Protein AF-A0A8C6QYL7-F1 (afdb_monomer)

Nearest PDB structures (foldseek):
  9f1c-assembly1_DC  TM=9.704E-01  e=1.890E-17  Homo sapiens
  6c9m-assembly2_D  TM=9.624E-01  e=3.377E-17  Homo sapiens
  9fq0-assembly1_2  TM=9.512E-01  e=2.123E-17  Homo sapiens
  4xnh-assembly1_B  TM=8.353E-01  e=3.498E-12  Saccharomyces cerevisiae
  6o07-assembly1_B  TM=7.370E-01  e=3.776E-11  Saccharomyces cerevisiae

Mean predicted aligned error: 14.2 Å

Structure (mmCIF, N/CA/C/O backbone):
data_AF-A0A8C6QYL7-F1
#
_entry.id   AF-A0A8C6QYL7-F1
#
loop_
_atom_site.group_PDB
_atom_site.id
_atom_site.type_symbol
_atom_site.label_atom_id
_atom_site.label_alt_id
_atom_site.label_comp_id
_atom_site.label_asym_id
_atom_site.label_entity_id
_atom_site.label_seq_id
_atom_site.pdbx_PDB_ins_code
_atom_site.Cartn_x
_atom_site.Cartn_y
_atom_site.Cartn_z
_atom_site.occupancy
_atom_site.B_iso_or_equiv
_atom_site.auth_seq_id
_atom_site.auth_comp_id
_atom_site.auth_asym_id
_atom_site.auth_atom_id
_atom_site.pdbx_PDB_model_num
ATOM 1 N N . MET A 1 1 ? -16.356 8.169 21.838 1.00 39.28 1 MET A N 1
ATOM 2 C CA . MET A 1 1 ? -16.404 7.621 20.469 1.00 39.28 1 MET A CA 1
ATOM 3 C C . MET A 1 1 ? -14.976 7.433 19.993 1.00 39.28 1 MET A C 1
ATOM 5 O O . MET A 1 1 ? -14.253 8.419 19.922 1.00 39.28 1 MET A O 1
ATOM 9 N N . ASN A 1 2 ? -14.630 6.181 19.686 1.00 43.50 2 ASN A N 1
ATOM 10 C CA . ASN A 1 2 ? -13.447 5.710 18.957 1.00 43.50 2 ASN A CA 1
ATOM 11 C C . ASN A 1 2 ? -12.137 5.567 19.746 1.00 43.50 2 ASN A C 1
ATOM 13 O O . ASN A 1 2 ? -11.199 6.333 19.552 1.00 43.50 2 ASN A O 1
ATOM 17 N N . THR A 1 3 ? -12.034 4.500 20.537 1.00 33.97 3 THR A N 1
ATOM 18 C CA . THR A 1 3 ? -10.741 3.897 20.902 1.00 33.97 3 THR A CA 1
ATOM 19 C C . THR A 1 3 ? -10.536 2.629 20.076 1.00 33.97 3 THR A C 1
ATOM 21 O O . THR A 1 3 ? -10.903 1.541 20.502 1.00 33.97 3 THR A O 1
ATOM 24 N N . GLN A 1 4 ? -9.976 2.779 18.872 1.00 49.28 4 GLN A N 1
ATOM 25 C CA . GLN A 1 4 ? -9.461 1.657 18.081 1.00 49.28 4 GLN A CA 1
ATOM 26 C C . GLN A 1 4 ? -8.052 1.354 18.592 1.00 49.28 4 GLN A C 1
ATOM 28 O O . GLN A 1 4 ? -7.125 2.115 18.314 1.00 49.28 4 GLN A O 1
ATOM 33 N N . HIS A 1 5 ? -7.896 0.295 19.386 1.00 48.53 5 HIS A N 1
ATOM 34 C CA . HIS A 1 5 ? -6.571 -0.156 19.807 1.00 48.53 5 HIS A CA 1
ATOM 35 C C . HIS A 1 5 ? -5.878 -0.825 18.612 1.00 48.53 5 HIS A C 1
ATOM 37 O O . HIS A 1 5 ? -6.402 -1.768 18.017 1.00 48.53 5 HIS A O 1
ATOM 43 N N . CYS A 1 6 ? -4.714 -0.297 18.232 1.00 46.28 6 CYS A N 1
ATOM 44 C CA . CYS A 1 6 ? -3.798 -0.942 17.296 1.00 46.28 6 CYS A CA 1
ATOM 45 C C . CYS A 1 6 ? -2.694 -1.588 18.128 1.00 46.28 6 CYS A C 1
ATOM 47 O O . CYS A 1 6 ? -2.002 -0.885 18.862 1.00 46.28 6 CYS A O 1
ATOM 49 N N . ASN A 1 7 ? -2.546 -2.907 18.040 1.00 54.22 7 ASN A N 1
ATOM 50 C CA . ASN A 1 7 ? -1.489 -3.619 18.748 1.00 54.22 7 ASN A CA 1
ATOM 51 C C . ASN A 1 7 ? -0.408 -4.033 17.741 1.00 54.22 7 ASN A C 1
ATOM 53 O O . ASN A 1 7 ? -0.704 -4.681 16.733 1.00 54.22 7 ASN A O 1
ATOM 57 N N . ILE A 1 8 ? 0.835 -3.616 17.988 1.00 54.72 8 ILE A N 1
ATOM 58 C CA . ILE A 1 8 ? 1.980 -3.882 17.111 1.00 54.72 8 ILE A CA 1
ATOM 59 C C . ILE A 1 8 ? 2.715 -5.108 17.648 1.00 54.72 8 ILE A C 1
ATOM 61 O O . ILE A 1 8 ? 3.326 -5.050 18.712 1.00 54.72 8 ILE A O 1
ATOM 65 N N . LEU A 1 9 ? 2.712 -6.203 16.886 1.00 53.81 9 LEU A N 1
ATOM 66 C CA . LEU A 1 9 ? 3.628 -7.320 17.105 1.00 53.81 9 LEU A CA 1
ATOM 67 C C . LEU A 1 9 ? 4.739 -7.258 16.053 1.00 53.81 9 LEU A C 1
ATOM 69 O O . LEU A 1 9 ? 4.556 -7.598 14.883 1.00 53.81 9 LEU A O 1
ATOM 73 N N . CYS A 1 10 ? 5.912 -6.799 16.486 1.00 49.38 10 CYS A N 1
ATOM 74 C CA . CYS A 1 10 ? 7.127 -6.822 15.682 1.00 49.38 10 CYS A CA 1
ATOM 75 C C . CYS A 1 10 ? 7.868 -8.139 15.952 1.00 49.38 10 CYS A C 1
ATOM 77 O O . CYS A 1 10 ? 8.488 -8.294 17.001 1.00 49.38 10 CYS A O 1
ATOM 79 N N . LEU A 1 11 ? 7.779 -9.102 15.033 1.00 49.00 11 LEU A N 1
ATOM 80 C CA . LEU A 1 11 ? 8.714 -10.227 14.998 1.00 49.00 11 LEU A CA 1
ATOM 81 C C . LEU A 1 11 ? 9.966 -9.788 14.215 1.00 49.00 11 LEU A C 1
ATOM 83 O O . LEU A 1 11 ? 9.860 -8.899 13.367 1.00 49.00 11 LEU A O 1
ATOM 87 N N . PRO A 1 12 ? 11.144 -10.391 14.465 1.00 51.06 12 PRO A N 1
ATOM 88 C CA . PRO A 1 12 ? 12.416 -9.920 13.906 1.00 51.06 12 PRO A CA 1
ATOM 89 C C . PRO A 1 12 ? 12.421 -9.789 12.372 1.00 51.06 12 PRO A C 1
ATOM 91 O O . PRO A 1 12 ? 13.006 -8.846 11.850 1.00 51.06 12 PRO A O 1
ATOM 94 N N . GLU A 1 13 ? 11.708 -10.660 11.650 1.00 58.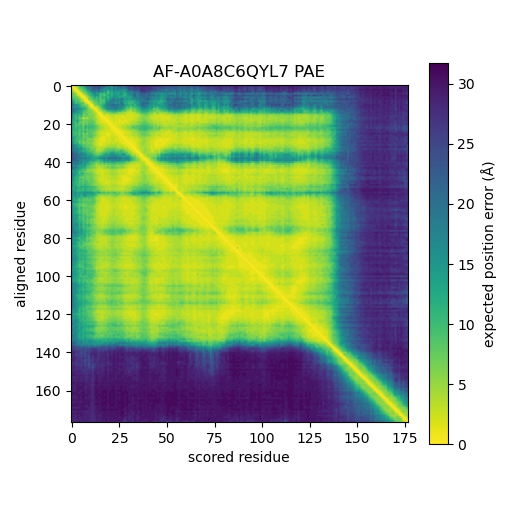72 13 GLU A N 1
ATOM 95 C CA . GLU A 1 13 ? 11.647 -10.633 10.176 1.00 58.72 13 GLU A CA 1
ATOM 96 C C . GLU A 1 13 ? 10.321 -10.082 9.620 1.00 58.72 13 GLU A C 1
ATOM 98 O O . GLU A 1 13 ? 10.279 -9.495 8.533 1.00 58.72 13 GLU A O 1
ATOM 103 N N . ASN A 1 14 ? 9.231 -10.227 10.382 1.00 67.62 14 ASN A N 1
ATOM 104 C CA . ASN A 1 14 ? 7.871 -9.917 9.947 1.00 67.62 14 ASN A CA 1
ATOM 105 C C . ASN A 1 14 ? 7.198 -8.954 10.929 1.00 67.62 14 ASN A C 1
ATOM 107 O O . ASN A 1 14 ? 7.055 -9.243 12.116 1.00 67.62 14 ASN A O 1
ATOM 111 N N . SER A 1 15 ? 6.718 -7.825 10.425 1.00 77.06 15 SER A N 1
ATOM 112 C CA . SER A 1 15 ? 5.897 -6.890 11.190 1.00 77.06 15 SER A CA 1
ATOM 113 C C . SER A 1 15 ? 4.422 -7.158 10.896 1.00 77.06 15 SER A C 1
ATOM 115 O O . SER A 1 15 ? 3.979 -6.962 9.760 1.00 77.06 15 SER A O 1
ATOM 117 N N . LEU A 1 16 ? 3.676 -7.598 11.913 1.00 85.38 16 LEU A N 1
ATOM 118 C CA . LEU A 1 16 ? 2.226 -7.766 11.861 1.00 85.38 16 LEU A CA 1
ATOM 119 C C . LEU A 1 16 ? 1.570 -6.713 12.758 1.00 85.38 16 LEU A C 1
ATOM 121 O O . LEU A 1 16 ? 1.799 -6.670 13.967 1.00 85.38 16 LEU A O 1
ATOM 125 N N . LEU A 1 17 ? 0.719 -5.890 12.161 1.00 87.81 17 LEU A N 1
ATOM 126 C CA . LEU A 1 17 ? -0.106 -4.925 12.874 1.00 87.81 17 LEU A CA 1
ATOM 127 C C . LEU A 1 17 ? -1.571 -5.225 12.583 1.00 87.81 17 LEU A C 1
ATOM 129 O O . LEU A 1 17 ? -1.953 -5.449 11.436 1.00 87.81 17 LEU A O 1
ATOM 133 N N . TYR A 1 18 ? -2.396 -5.221 13.619 1.00 90.44 18 TYR A N 1
ATOM 134 C CA . TYR A 1 18 ? -3.831 -5.424 13.492 1.00 90.44 18 TYR A CA 1
ATOM 135 C C . TYR A 1 18 ? -4.599 -4.383 14.297 1.00 90.44 18 TYR A C 1
ATOM 137 O O . TYR A 1 18 ? -4.076 -3.766 15.228 1.00 90.44 18 TYR A O 1
ATOM 145 N N . CYS A 1 19 ? -5.852 -4.181 13.908 1.00 87.62 19 CYS A N 1
ATOM 146 C CA . CYS A 1 19 ? -6.794 -3.345 14.628 1.00 87.62 19 CYS A CA 1
ATOM 147 C C . CYS A 1 19 ? -7.991 -4.169 15.093 1.00 87.62 19 CYS A C 1
ATOM 149 O O . CYS A 1 19 ? -8.471 -5.070 14.394 1.00 87.62 19 CYS A O 1
ATOM 151 N N . GLU A 1 20 ? -8.471 -3.826 16.282 1.00 89.62 20 GLU A N 1
ATOM 152 C CA . GLU A 1 20 ? -9.595 -4.482 16.937 1.00 89.62 20 GLU A CA 1
ATOM 153 C C . GLU A 1 20 ? -10.764 -3.513 17.123 1.00 89.62 20 GLU A C 1
ATOM 155 O O . GLU A 1 20 ? -10.588 -2.293 17.203 1.00 89.62 20 GLU A O 1
ATOM 160 N N . ASP A 1 21 ? -11.969 -4.073 17.162 1.00 87.62 21 ASP A N 1
ATOM 161 C CA . ASP A 1 21 ? -13.182 -3.363 17.567 1.00 87.62 21 ASP A CA 1
ATOM 162 C C . ASP A 1 21 ? -13.326 -3.310 19.099 1.00 87.62 21 ASP A C 1
ATOM 164 O O . ASP A 1 21 ? -12.584 -3.971 19.824 1.00 87.62 21 ASP A O 1
ATOM 168 N N . GLU A 1 22 ? -14.334 -2.594 19.600 1.00 84.81 22 GLU A N 1
ATOM 169 C CA . GLU A 1 22 ? -14.659 -2.487 21.034 1.00 84.81 22 GLU A CA 1
ATOM 170 C C . GLU A 1 22 ? -14.925 -3.858 21.696 1.00 84.81 22 GLU A C 1
ATOM 172 O O . GLU A 1 22 ? -14.691 -4.032 22.889 1.00 84.81 22 GLU A O 1
ATOM 177 N N . ASP A 1 23 ? -15.342 -4.852 20.905 1.00 87.12 23 ASP A N 1
ATOM 178 C CA . ASP A 1 23 ? -15.543 -6.245 21.326 1.00 87.12 23 ASP A CA 1
ATOM 179 C C . ASP A 1 23 ? -14.245 -7.090 21.375 1.00 87.12 23 ASP A C 1
ATOM 181 O O . ASP A 1 23 ? -14.313 -8.295 21.627 1.00 87.12 23 ASP A O 1
ATOM 185 N N . GLY A 1 24 ? -13.078 -6.528 21.035 1.00 86.12 24 GLY A N 1
ATOM 186 C CA . GLY A 1 24 ? -11.816 -7.278 20.900 1.00 86.12 24 GLY A CA 1
ATOM 187 C C . GLY A 1 24 ? -11.758 -8.182 19.659 1.00 86.12 24 GLY A C 1
ATOM 188 O O . GLY A 1 24 ? -11.012 -9.157 19.610 1.00 86.12 24 GLY A O 1
ATOM 189 N N . LYS A 1 25 ? -12.588 -7.912 18.644 1.00 89.06 25 LYS A N 1
ATOM 190 C CA . LYS A 1 25 ? -12.587 -8.656 17.373 1.00 89.06 25 LYS A CA 1
ATOM 191 C C . LYS A 1 25 ? -11.661 -7.975 16.378 1.00 89.06 25 LYS A C 1
ATOM 193 O O . LYS A 1 25 ? -11.810 -6.782 16.139 1.00 89.06 25 LYS A O 1
ATOM 198 N N . ILE A 1 26 ? -10.791 -8.739 15.719 1.00 90.69 26 ILE A N 1
ATOM 199 C CA . ILE A 1 26 ? -9.914 -8.213 14.664 1.00 90.69 26 ILE A CA 1
ATOM 200 C C . ILE A 1 26 ? -10.759 -7.768 13.462 1.00 90.69 26 ILE A C 1
ATOM 202 O O . ILE A 1 26 ? -11.502 -8.560 12.871 1.00 90.69 26 ILE A O 1
ATOM 206 N N . VAL A 1 27 ? -10.634 -6.495 13.085 1.00 92.38 27 VAL A N 1
ATOM 207 C CA . VAL A 1 27 ? -11.364 -5.887 11.957 1.00 92.38 27 VAL A CA 1
ATOM 208 C C . VAL A 1 27 ? -10.472 -5.612 10.752 1.00 92.38 27 VAL A C 1
ATOM 210 O O . VAL A 1 27 ? -10.979 -5.496 9.633 1.00 92.38 27 VAL A O 1
ATOM 213 N N . GLY A 1 28 ? -9.157 -5.564 10.945 1.00 91.75 28 GLY A N 1
ATOM 214 C CA . GLY A 1 28 ? -8.192 -5.418 9.867 1.00 91.75 28 GLY A CA 1
ATOM 215 C C . GLY A 1 28 ? -6.767 -5.702 10.317 1.00 91.75 28 GLY A C 1
ATOM 216 O O . GLY A 1 28 ? -6.468 -5.704 11.510 1.00 91.75 28 GLY A O 1
ATOM 217 N N . TYR A 1 29 ? -5.898 -5.964 9.348 1.00 93.31 29 TYR A N 1
ATOM 218 C CA . TYR A 1 29 ? -4.484 -6.209 9.586 1.00 93.31 29 TYR A CA 1
ATOM 219 C C . TYR A 1 29 ? -3.627 -5.783 8.395 1.00 93.31 29 TYR A C 1
ATOM 221 O O . TYR A 1 29 ? -4.096 -5.736 7.254 1.00 93.31 29 TYR A O 1
ATOM 229 N N . VAL A 1 30 ? -2.359 -5.514 8.684 1.00 93.38 30 VAL A N 1
ATOM 230 C CA . VAL A 1 30 ? -1.280 -5.308 7.725 1.00 93.38 30 VAL A CA 1
ATOM 231 C C . VAL A 1 30 ? -0.105 -6.206 8.101 1.00 93.38 30 VAL A C 1
ATOM 233 O O . VAL A 1 30 ? 0.320 -6.262 9.255 1.00 93.38 30 VAL A O 1
ATOM 236 N N . LEU A 1 31 ? 0.395 -6.936 7.111 1.00 91.62 31 LEU A N 1
ATOM 237 C CA . LEU A 1 31 ? 1.553 -7.806 7.217 1.00 91.62 31 LEU A CA 1
ATOM 238 C C . LEU A 1 31 ? 2.631 -7.300 6.270 1.00 91.62 31 LEU A C 1
ATOM 240 O O . LEU A 1 31 ? 2.402 -7.171 5.064 1.00 91.62 31 LEU A O 1
ATOM 244 N N . ALA A 1 32 ? 3.815 -7.072 6.818 1.00 91.19 32 ALA A N 1
ATOM 245 C CA . ALA A 1 32 ? 4.962 -6.631 6.054 1.00 91.19 32 ALA A CA 1
ATOM 246 C C . ALA A 1 32 ? 6.222 -7.395 6.447 1.00 91.19 32 ALA A C 1
ATOM 248 O O . ALA A 1 32 ? 6.408 -7.773 7.606 1.00 91.19 32 ALA A O 1
ATOM 249 N N . LYS A 1 33 ? 7.091 -7.599 5.465 1.00 88.62 33 LYS A N 1
ATOM 250 C CA . LYS A 1 33 ? 8.354 -8.318 5.602 1.00 88.62 33 LYS A CA 1
ATOM 251 C C . LYS A 1 33 ? 9.517 -7.386 5.300 1.00 88.62 33 LYS A C 1
ATOM 253 O O . LYS A 1 33 ? 9.405 -6.487 4.465 1.00 88.62 33 LYS A O 1
ATOM 258 N N . MET A 1 34 ? 10.607 -7.572 6.034 1.00 84.56 34 MET A N 1
ATOM 259 C CA . MET A 1 34 ? 11.864 -6.891 5.751 1.00 84.56 34 MET A CA 1
ATOM 260 C C . MET A 1 34 ? 12.536 -7.541 4.546 1.00 84.56 34 MET A C 1
ATOM 262 O O . MET A 1 34 ? 12.621 -8.768 4.478 1.00 84.56 34 MET A O 1
ATOM 266 N N . GLU A 1 35 ? 12.996 -6.726 3.607 1.00 82.50 35 GLU A N 1
ATOM 267 C CA . GLU A 1 35 ? 13.709 -7.216 2.438 1.00 82.50 35 GLU A CA 1
ATOM 268 C C . GLU A 1 35 ? 14.959 -6.373 2.193 1.00 82.50 35 GLU A C 1
ATOM 270 O O . GLU A 1 35 ? 14.957 -5.144 2.316 1.00 82.50 35 GLU A O 1
ATOM 275 N N . GLU A 1 36 ? 16.056 -7.067 1.909 1.00 75.25 36 GLU A N 1
ATOM 276 C CA . GLU A 1 36 ? 17.333 -6.457 1.570 1.00 75.25 36 GLU A CA 1
ATOM 277 C C . GLU A 1 36 ? 17.415 -6.345 0.052 1.00 75.25 36 GLU A C 1
ATOM 279 O O . GLU A 1 36 ? 17.256 -7.323 -0.679 1.00 75.25 36 GLU A O 1
ATOM 284 N N . GLY A 1 37 ? 17.579 -5.114 -0.430 1.00 68.94 37 GLY A N 1
ATOM 285 C CA . GLY A 1 37 ? 17.662 -4.846 -1.860 1.00 68.94 37 GLY A CA 1
ATOM 286 C C . GLY A 1 37 ? 19.039 -5.137 -2.429 1.00 68.94 37 GLY A C 1
ATOM 287 O O . GLY A 1 37 ? 20.007 -5.202 -1.679 1.00 68.94 37 GLY A O 1
ATOM 288 N N . PRO A 1 38 ? 19.149 -5.219 -3.765 1.00 66.50 38 PRO A N 1
ATOM 289 C CA . PRO A 1 38 ? 20.426 -5.443 -4.443 1.00 66.50 38 PRO A CA 1
ATOM 290 C C . PRO A 1 38 ? 21.471 -4.344 -4.176 1.00 66.50 38 PRO A C 1
ATOM 292 O O . PRO A 1 38 ? 22.655 -4.583 -4.379 1.00 66.50 38 PRO A O 1
ATOM 295 N N . ASP A 1 39 ? 21.042 -3.168 -3.703 1.00 70.25 39 ASP A N 1
ATOM 296 C CA . ASP A 1 39 ? 21.900 -2.024 -3.363 1.00 70.25 39 ASP A CA 1
ATOM 297 C C . ASP A 1 39 ? 22.115 -1.851 -1.840 1.00 70.25 39 ASP A C 1
ATOM 299 O O . ASP A 1 39 ? 22.380 -0.737 -1.382 1.00 70.25 39 ASP A O 1
ATOM 303 N N . ASP A 1 40 ? 21.888 -2.896 -1.030 1.00 68.75 40 ASP A N 1
ATOM 304 C CA . ASP A 1 40 ? 21.888 -2.856 0.449 1.00 68.75 40 ASP A CA 1
ATOM 305 C C . ASP A 1 40 ? 20.942 -1.793 1.045 1.00 68.75 40 ASP A C 1
ATOM 307 O O . ASP A 1 40 ? 21.039 -1.372 2.202 1.00 68.75 40 ASP A O 1
ATOM 311 N N . VAL A 1 41 ? 19.978 -1.325 0.248 1.00 77.81 41 VAL A N 1
ATOM 312 C CA . VAL A 1 41 ? 18.955 -0.395 0.711 1.00 77.81 41 VAL A CA 1
ATOM 313 C C . VAL A 1 41 ? 17.864 -1.180 1.422 1.00 77.81 41 VAL A C 1
ATOM 315 O O . VAL A 1 41 ? 17.114 -1.933 0.794 1.00 77.81 41 VAL A O 1
ATOM 318 N N . LEU A 1 42 ? 17.743 -0.932 2.727 1.00 83.44 42 LEU A N 1
ATOM 319 C CA . LEU A 1 42 ? 16.671 -1.465 3.557 1.00 83.44 42 LEU A CA 1
ATOM 320 C C . LEU A 1 42 ? 15.314 -0.942 3.092 1.00 83.44 42 LEU A C 1
ATOM 322 O O . LEU A 1 42 ? 15.026 0.262 3.148 1.00 83.44 42 LEU A O 1
ATOM 326 N N . HIS A 1 43 ? 14.477 -1.874 2.658 1.00 88.25 43 HIS A N 1
ATOM 327 C CA . HIS A 1 43 ? 13.119 -1.614 2.226 1.00 88.25 43 HIS A CA 1
ATOM 328 C C . HIS A 1 43 ? 12.166 -2.668 2.811 1.00 88.25 43 HIS A C 1
ATOM 330 O O . HIS A 1 43 ? 12.576 -3.707 3.333 1.00 88.25 43 HIS A O 1
ATOM 336 N N . ARG A 1 44 ? 10.868 -2.366 2.817 1.00 89.31 44 ARG A N 1
ATOM 337 C CA . ARG A 1 44 ? 9.836 -3.270 3.349 1.00 89.31 44 ARG A CA 1
ATOM 338 C C . ARG A 1 44 ? 8.834 -3.615 2.263 1.00 89.31 44 ARG A C 1
ATOM 340 O O . ARG A 1 44 ? 8.336 -2.725 1.573 1.00 89.31 44 ARG A O 1
ATOM 347 N N . HIS A 1 45 ? 8.498 -4.893 2.170 1.00 92.38 45 HIS A N 1
ATOM 348 C CA . HIS A 1 45 ? 7.444 -5.384 1.297 1.00 92.38 45 HIS A CA 1
ATOM 349 C C . HIS A 1 45 ? 6.146 -5.528 2.098 1.00 92.38 45 HIS A C 1
ATOM 351 O O . HIS A 1 45 ? 6.101 -6.269 3.085 1.00 92.38 45 HIS A O 1
ATOM 357 N N . ILE A 1 46 ? 5.077 -4.843 1.683 1.00 94.00 46 ILE A N 1
ATOM 358 C CA . ILE A 1 46 ? 3.724 -5.114 2.187 1.00 94.00 46 ILE A CA 1
ATOM 359 C C . ILE A 1 46 ? 3.181 -6.364 1.502 1.00 94.00 46 ILE A C 1
ATOM 361 O O . ILE A 1 46 ? 2.828 -6.337 0.326 1.00 94.00 46 ILE A O 1
ATOM 365 N N . ILE A 1 47 ? 3.083 -7.449 2.264 1.00 93.06 47 ILE A N 1
ATOM 366 C CA . ILE A 1 47 ? 2.613 -8.745 1.767 1.00 93.06 47 ILE A CA 1
ATOM 367 C C . ILE A 1 47 ? 1.088 -8.761 1.687 1.00 93.06 47 ILE A C 1
ATOM 369 O O . ILE A 1 47 ? 0.508 -9.255 0.723 1.00 93.06 47 ILE A O 1
ATOM 373 N N . SER A 1 48 ? 0.424 -8.272 2.734 1.00 92.62 48 SER A N 1
ATOM 374 C CA . SER A 1 48 ? -1.031 -8.331 2.825 1.00 92.62 48 SER A CA 1
ATOM 375 C C . SER A 1 48 ? -1.579 -7.165 3.628 1.00 92.62 48 SER A C 1
ATOM 377 O O . SER A 1 48 ? -1.067 -6.833 4.696 1.00 92.62 48 SER A O 1
ATOM 379 N N . LEU A 1 49 ? -2.658 -6.580 3.120 1.00 92.88 49 LEU A N 1
ATOM 380 C CA . LEU A 1 49 ? -3.484 -5.598 3.804 1.00 92.88 49 LEU A CA 1
ATOM 381 C C . LEU A 1 49 ? -4.937 -6.011 3.605 1.00 92.88 49 LEU A C 1
ATOM 383 O O . LEU A 1 49 ? -5.406 -6.141 2.472 1.00 92.88 49 LEU A O 1
ATOM 387 N N . ALA A 1 50 ? -5.662 -6.194 4.701 1.00 92.12 50 ALA A N 1
ATOM 388 C CA . ALA A 1 50 ? -7.073 -6.529 4.639 1.00 92.12 50 ALA A CA 1
ATOM 389 C C . ALA A 1 50 ? -7.848 -5.815 5.740 1.00 92.12 50 ALA A C 1
ATOM 391 O O . ALA A 1 50 ? -7.425 -5.752 6.891 1.00 92.12 50 ALA A O 1
ATOM 392 N N . VAL A 1 51 ? -9.027 -5.316 5.378 1.00 91.44 51 VAL A N 1
ATOM 393 C CA . VAL A 1 51 ? -10.000 -4.740 6.307 1.00 91.44 51 VAL A CA 1
ATOM 394 C C . VAL A 1 51 ? -11.356 -5.350 5.990 1.00 91.44 51 VAL A C 1
ATOM 396 O O . VAL A 1 51 ? -11.730 -5.488 4.822 1.00 91.44 51 VAL A O 1
ATOM 399 N N . LYS A 1 52 ? -12.109 -5.720 7.023 1.00 90.62 52 LYS A N 1
ATOM 400 C CA . LYS A 1 52 ? -13.453 -6.278 6.881 1.00 90.62 52 LYS A CA 1
ATOM 401 C C . LYS A 1 52 ? -14.389 -5.257 6.228 1.00 90.62 52 LYS A C 1
ATOM 403 O O . LYS A 1 52 ? -14.425 -4.101 6.637 1.00 90.62 52 LYS A O 1
ATOM 408 N N . HIS A 1 53 ? -15.196 -5.703 5.261 1.00 87.81 53 HIS A N 1
ATOM 409 C CA . HIS A 1 53 ? -16.082 -4.833 4.469 1.00 87.81 53 HIS A CA 1
ATOM 410 C C . HIS A 1 53 ? -17.011 -3.954 5.322 1.00 87.81 53 HIS A C 1
ATOM 412 O O . HIS A 1 53 ? -17.239 -2.793 5.003 1.00 87.81 53 HIS A O 1
ATOM 418 N N . SER A 1 54 ? -17.517 -4.479 6.442 1.00 88.06 54 SER A N 1
ATOM 419 C CA . SER A 1 54 ? -18.370 -3.732 7.381 1.00 88.06 54 SER A CA 1
ATOM 420 C C . SER A 1 54 ? -17.703 -2.483 7.974 1.00 88.06 54 SER A C 1
ATOM 422 O O . SER A 1 54 ? -18.405 -1.601 8.451 1.00 88.06 54 SER A O 1
ATOM 424 N N . TYR A 1 55 ? -16.370 -2.411 7.932 1.00 83.81 55 TYR A N 1
ATOM 425 C CA . TYR A 1 55 ? -15.559 -1.321 8.472 1.00 83.81 55 TYR A CA 1
ATOM 426 C C . TYR A 1 55 ? -14.817 -0.546 7.365 1.00 83.81 55 TYR A C 1
ATOM 428 O O . TYR A 1 55 ? -13.881 0.211 7.638 1.00 83.81 55 TYR A O 1
ATOM 436 N N . TRP A 1 56 ? -15.207 -0.725 6.097 1.00 84.19 56 TRP A N 1
ATOM 437 C CA . TRP A 1 56 ? -14.695 0.089 4.993 1.00 84.19 56 TRP A CA 1
ATOM 438 C C . TRP A 1 56 ? -15.144 1.546 5.122 1.00 84.19 56 TRP A C 1
ATOM 440 O O . TRP A 1 56 ? -16.089 1.869 5.835 1.00 84.19 56 TRP A O 1
ATOM 450 N N . CYS A 1 57 ? -14.434 2.443 4.434 1.00 78.38 57 CYS A N 1
ATOM 451 C CA . CYS A 1 57 ? -14.694 3.889 4.437 1.00 78.38 57 CYS A CA 1
ATOM 452 C C . CYS A 1 57 ? -14.526 4.590 5.802 1.00 78.38 57 CYS A C 1
ATOM 454 O O . CYS A 1 57 ? -14.799 5.780 5.910 1.00 78.38 57 CYS A O 1
ATOM 456 N N . LEU A 1 58 ? -14.008 3.896 6.823 1.00 82.56 58 LEU A N 1
ATOM 457 C CA . LEU A 1 58 ? -13.638 4.474 8.123 1.00 82.56 58 LEU A CA 1
ATOM 458 C C . LEU A 1 58 ? -12.176 4.958 8.183 1.00 82.56 58 LEU A C 1
ATOM 460 O O . LEU A 1 58 ? -11.679 5.311 9.252 1.00 82.56 58 LEU A O 1
ATOM 464 N N . GLY A 1 59 ? -11.457 4.919 7.055 1.00 86.00 59 GLY A N 1
ATOM 465 C CA . GLY A 1 59 ? -10.031 5.263 6.992 1.00 86.00 59 GLY A CA 1
ATOM 466 C C . GLY A 1 59 ? -9.113 4.270 7.718 1.00 86.00 59 GLY A C 1
ATOM 467 O O . GLY A 1 59 ? -7.949 4.574 7.949 1.00 86.00 59 GLY A O 1
ATOM 468 N N . LEU A 1 60 ? -9.611 3.081 8.080 1.00 88.75 60 LEU A N 1
ATOM 469 C CA . LEU A 1 60 ? -8.843 2.071 8.819 1.00 88.75 60 LEU A CA 1
ATOM 470 C C . LEU A 1 60 ? -7.590 1.610 8.079 1.00 88.75 60 LEU A C 1
ATOM 472 O O . LEU A 1 60 ? -6.530 1.502 8.683 1.00 88.75 60 LEU A O 1
ATOM 476 N N . ALA A 1 61 ? -7.711 1.359 6.775 1.00 90.06 61 ALA A N 1
ATOM 477 C CA . ALA A 1 61 ? -6.586 0.917 5.961 1.00 90.06 61 ALA A CA 1
ATOM 478 C C . ALA A 1 61 ? -5.462 1.963 5.936 1.00 90.06 61 ALA A C 1
ATOM 480 O O . ALA A 1 61 ? -4.297 1.604 6.062 1.00 90.06 61 ALA A O 1
ATOM 481 N N . GLN A 1 62 ? -5.823 3.248 5.847 1.00 89.75 62 GLN A N 1
ATOM 482 C CA . GLN A 1 62 ? -4.861 4.344 5.897 1.00 89.75 62 GLN A CA 1
ATOM 483 C C . GLN A 1 62 ? -4.146 4.381 7.249 1.00 89.75 62 GLN A C 1
ATOM 485 O O . GLN A 1 62 ? -2.926 4.324 7.293 1.00 89.75 62 GLN A O 1
ATOM 490 N N . LYS A 1 63 ? -4.900 4.354 8.354 1.00 90.19 63 LYS A N 1
ATOM 491 C CA . LYS A 1 63 ? -4.321 4.363 9.705 1.00 90.19 63 LYS A CA 1
ATOM 492 C C . LYS A 1 63 ? -3.400 3.171 9.968 1.00 90.19 63 LYS A C 1
ATOM 494 O O . LYS A 1 63 ? -2.341 3.351 10.556 1.00 90.19 63 LYS A O 1
ATOM 499 N N . LEU A 1 64 ? -3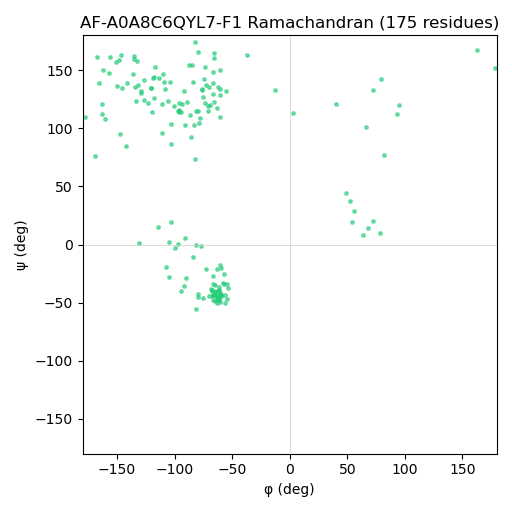.794 1.967 9.545 1.00 90.88 64 LEU A N 1
ATOM 500 C CA . LEU A 1 64 ? -2.957 0.770 9.670 1.00 90.88 64 LEU A CA 1
ATOM 501 C C . LEU A 1 64 ? -1.637 0.938 8.913 1.00 90.88 64 LEU A C 1
ATOM 503 O O . LEU A 1 64 ? -0.583 0.613 9.448 1.00 90.88 64 LEU A O 1
ATOM 507 N N . MET A 1 65 ? -1.695 1.467 7.692 1.00 91.81 65 MET A N 1
ATOM 508 C CA . MET A 1 65 ? -0.513 1.717 6.873 1.00 91.81 65 MET A CA 1
ATOM 509 C C . MET A 1 65 ? 0.383 2.806 7.467 1.00 91.81 65 MET A C 1
ATOM 511 O O . MET A 1 65 ? 1.590 2.604 7.546 1.00 91.81 65 MET A O 1
ATOM 515 N N . ASP A 1 66 ? -0.186 3.910 7.952 1.00 89.62 66 ASP A N 1
ATOM 516 C CA . ASP A 1 66 ? 0.573 4.996 8.583 1.00 89.62 66 ASP A CA 1
ATOM 517 C C . ASP A 1 66 ? 1.313 4.495 9.830 1.00 89.62 66 ASP A C 1
ATOM 519 O O . ASP A 1 66 ? 2.517 4.702 9.970 1.00 89.62 66 ASP A O 1
ATOM 523 N N . GLN A 1 67 ? 0.615 3.764 10.706 1.00 88.88 67 GLN A N 1
ATOM 524 C CA . GLN A 1 67 ? 1.208 3.176 11.910 1.00 88.88 67 GLN A CA 1
ATOM 525 C C . GLN A 1 67 ? 2.284 2.136 11.576 1.00 88.88 67 GLN A C 1
ATOM 527 O O . GLN A 1 67 ? 3.331 2.099 12.223 1.00 88.88 67 GLN A O 1
ATOM 532 N N . ALA A 1 68 ? 2.059 1.312 10.550 1.00 89.44 68 ALA A N 1
ATOM 533 C CA . ALA A 1 68 ? 3.049 0.349 10.089 1.00 89.44 68 ALA A CA 1
ATOM 534 C C . ALA A 1 68 ? 4.309 1.051 9.562 1.00 89.44 68 ALA A C 1
ATOM 536 O O . ALA A 1 68 ? 5.413 0.701 9.974 1.00 89.44 68 ALA A O 1
ATOM 537 N N . SER A 1 69 ? 4.156 2.076 8.721 1.00 89.00 69 SER A N 1
ATOM 538 C CA . SER A 1 69 ? 5.269 2.878 8.202 1.00 89.00 69 SER A CA 1
ATOM 539 C C . SER A 1 69 ? 6.041 3.572 9.323 1.00 89.00 69 SER A C 1
ATOM 541 O O . SER A 1 69 ? 7.268 3.528 9.334 1.00 89.00 69 SER A O 1
ATOM 543 N N . TRP A 1 70 ? 5.349 4.137 10.317 1.00 86.81 70 TRP A N 1
ATOM 544 C CA . TRP A 1 70 ? 5.988 4.763 11.480 1.00 86.81 70 TRP A CA 1
ATOM 545 C C . TRP A 1 70 ? 6.840 3.767 12.263 1.00 86.81 70 TRP A C 1
ATOM 547 O O . TRP A 1 70 ? 8.019 4.023 12.505 1.00 86.81 70 TRP A O 1
ATOM 557 N N . ALA A 1 71 ? 6.278 2.602 12.590 1.00 86.38 71 ALA A N 1
ATOM 558 C CA . ALA A 1 71 ? 7.005 1.551 13.293 1.00 86.38 71 ALA A CA 1
ATOM 559 C C . ALA A 1 71 ? 8.211 1.039 12.482 1.00 86.38 71 ALA A C 1
ATOM 561 O O . ALA A 1 71 ? 9.268 0.759 13.046 1.00 86.38 71 ALA A O 1
ATOM 562 N N . MET A 1 72 ? 8.084 0.946 11.153 1.00 86.31 72 MET A N 1
ATOM 563 C CA . MET A 1 72 ? 9.182 0.549 10.264 1.00 86.31 72 MET A CA 1
ATOM 564 C C . MET A 1 72 ? 10.319 1.571 10.246 1.00 86.31 72 MET A C 1
ATOM 566 O O . MET A 1 72 ? 11.484 1.182 10.313 1.00 86.31 72 MET A O 1
ATOM 570 N N . ILE A 1 73 ? 9.999 2.864 10.173 1.00 86.25 73 ILE A N 1
ATOM 571 C CA . ILE A 1 73 ? 10.994 3.942 10.202 1.00 86.25 73 ILE A CA 1
ATOM 572 C C . ILE A 1 73 ? 11.704 3.955 11.555 1.00 86.25 73 ILE A C 1
ATOM 574 O O . ILE A 1 73 ? 12.932 3.970 11.599 1.00 86.25 73 ILE A O 1
ATOM 578 N N . GLN A 1 74 ? 10.940 3.908 12.647 1.00 84.25 74 GLN A N 1
ATOM 579 C CA . GLN A 1 74 ? 11.472 4.029 14.000 1.00 84.25 74 GLN A CA 1
ATOM 580 C C . GLN A 1 74 ? 12.385 2.858 14.375 1.00 84.25 74 GLN A C 1
ATOM 582 O O . GLN A 1 74 ? 13.458 3.078 14.929 1.00 84.25 74 GLN A O 1
ATOM 587 N N . ASN A 1 75 ? 11.987 1.628 14.045 1.00 82.94 75 ASN A N 1
ATOM 588 C CA . ASN A 1 75 ? 12.718 0.437 14.476 1.00 82.94 75 ASN A CA 1
ATOM 589 C C . ASN A 1 75 ? 13.799 -0.004 13.480 1.00 82.94 75 ASN A C 1
ATOM 591 O O . ASN A 1 75 ? 14.783 -0.613 13.886 1.00 82.94 75 ASN A O 1
ATOM 595 N N . PHE A 1 76 ? 13.624 0.272 12.182 1.00 80.62 76 PHE A N 1
ATOM 596 C CA . PHE A 1 76 ? 14.467 -0.310 11.129 1.00 80.62 76 PHE A CA 1
ATOM 597 C C . PHE A 1 76 ? 15.015 0.707 10.119 1.00 80.62 76 PHE A C 1
ATOM 599 O O . PHE A 1 76 ? 15.719 0.304 9.198 1.00 80.62 76 PHE A O 1
ATOM 606 N N . SER A 1 77 ? 14.720 2.009 10.266 1.00 81.75 77 SER A N 1
ATOM 607 C CA . SER A 1 77 ? 15.235 3.083 9.391 1.00 81.75 77 SER A CA 1
ATOM 608 C C . SER A 1 77 ? 15.078 2.790 7.891 1.00 81.75 77 SER A C 1
ATOM 610 O O . SER A 1 77 ? 15.992 2.977 7.087 1.00 81.75 77 SER A O 1
ATOM 612 N N . VAL A 1 78 ? 13.897 2.298 7.521 1.00 85.38 78 VAL A N 1
ATOM 613 C CA . VAL A 1 78 ? 13.553 1.872 6.159 1.00 85.38 78 VAL A CA 1
ATOM 614 C C . VAL A 1 78 ? 13.442 3.085 5.233 1.00 85.38 78 VAL A C 1
ATOM 616 O O . VAL A 1 78 ? 12.808 4.074 5.596 1.00 85.38 78 VAL A O 1
ATOM 619 N N . LYS A 1 79 ? 14.018 3.014 4.022 1.00 88.06 79 LYS A N 1
ATOM 620 C CA . LYS A 1 79 ? 13.953 4.131 3.058 1.00 88.06 79 LYS A CA 1
ATOM 621 C C . LYS A 1 79 ? 12.626 4.200 2.316 1.00 88.06 79 LYS A C 1
ATOM 623 O O . LYS A 1 79 ? 12.082 5.279 2.114 1.00 88.06 79 LYS A O 1
ATOM 628 N N . TYR A 1 80 ? 12.118 3.053 1.884 1.00 90.19 80 TYR A N 1
ATOM 629 C CA . TYR A 1 80 ? 10.869 2.980 1.139 1.00 90.19 80 TYR A CA 1
ATOM 630 C C . TYR A 1 80 ? 10.131 1.675 1.412 1.00 90.19 80 TYR A C 1
ATOM 632 O O . TYR A 1 80 ? 10.709 0.662 1.818 1.00 90.19 80 TYR A O 1
ATOM 640 N N . VAL A 1 81 ? 8.832 1.712 1.154 1.00 92.56 81 VAL A N 1
ATOM 641 C CA . VAL A 1 81 ? 7.942 0.555 1.204 1.00 92.56 81 VAL A CA 1
ATOM 642 C C . VAL A 1 81 ? 7.451 0.274 -0.205 1.00 92.56 81 VAL A C 1
ATOM 644 O O . VAL A 1 81 ? 7.201 1.202 -0.977 1.00 92.56 81 VAL A O 1
ATOM 647 N N . TYR A 1 82 ? 7.303 -0.999 -0.551 1.00 93.88 82 TYR A N 1
ATOM 648 C CA . TYR A 1 82 ? 6.750 -1.394 -1.838 1.00 93.88 82 TYR A CA 1
ATOM 649 C C . TYR A 1 82 ? 5.724 -2.520 -1.710 1.00 93.88 82 TYR A C 1
ATOM 651 O O . TYR A 1 82 ? 5.652 -3.214 -0.693 1.00 93.88 82 TYR A O 1
ATOM 659 N N . LEU A 1 83 ? 4.888 -2.649 -2.738 1.00 95.44 83 LEU A N 1
ATOM 660 C CA . LEU A 1 83 ? 3.815 -3.636 -2.807 1.00 95.44 83 LEU A CA 1
ATOM 661 C C . LEU A 1 83 ? 3.421 -3.948 -4.251 1.00 95.44 83 LEU A C 1
ATOM 663 O O . LEU A 1 83 ? 3.652 -3.139 -5.155 1.00 95.44 83 LEU A O 1
ATOM 667 N N . HIS A 1 84 ? 2.755 -5.088 -4.441 1.00 95.38 84 HIS A N 1
ATOM 668 C CA . HIS A 1 84 ? 2.164 -5.489 -5.719 1.00 95.38 84 HIS A CA 1
ATOM 669 C C . HIS A 1 84 ? 0.634 -5.411 -5.669 1.00 95.38 84 HIS A C 1
ATOM 671 O O . HIS A 1 84 ? -0.004 -5.901 -4.735 1.00 95.38 84 HIS A O 1
ATOM 677 N N . VAL A 1 85 ? 0.026 -4.820 -6.700 1.00 95.50 85 VAL A N 1
ATOM 678 C CA . VAL A 1 85 ? -1.435 -4.691 -6.835 1.00 95.50 85 VAL A CA 1
ATOM 679 C C . VAL A 1 85 ? -1.897 -5.190 -8.195 1.00 95.50 85 VAL A C 1
ATOM 681 O O . VAL A 1 85 ? -1.386 -4.764 -9.227 1.00 95.50 85 VAL A O 1
ATOM 684 N N . LYS A 1 86 ? -2.934 -6.034 -8.207 1.00 96.19 86 LYS A N 1
ATOM 685 C CA . LYS A 1 86 ? -3.648 -6.435 -9.430 1.00 96.19 86 LYS A CA 1
ATOM 686 C C . LYS A 1 86 ? -4.158 -5.228 -10.208 1.00 96.19 86 LYS A C 1
ATOM 688 O O . LYS A 1 86 ? -4.852 -4.386 -9.633 1.00 96.19 86 LYS A O 1
ATOM 693 N N . LYS A 1 87 ? -3.927 -5.191 -11.525 1.00 93.56 87 LYS A N 1
ATOM 694 C CA . LYS A 1 87 ? -4.439 -4.110 -12.390 1.00 93.56 87 LYS A CA 1
ATOM 695 C C . LYS A 1 87 ? -5.965 -3.970 -12.349 1.00 93.56 87 LYS A C 1
ATOM 697 O O . LYS A 1 87 ? -6.487 -2.864 -12.475 1.00 93.56 87 LYS A O 1
ATOM 702 N N . SER A 1 88 ? -6.691 -5.071 -12.178 1.00 95.06 88 SER A N 1
ATOM 703 C CA . SER A 1 88 ? -8.152 -5.103 -12.090 1.00 95.06 88 SER A CA 1
ATOM 704 C C . SER A 1 88 ? -8.696 -4.553 -10.770 1.00 95.06 88 SER A C 1
ATOM 706 O O . SER A 1 88 ? -9.850 -4.115 -10.723 1.00 95.06 88 SER A O 1
ATOM 708 N N . ASN A 1 89 ? -7.888 -4.515 -9.704 1.00 94.19 89 ASN A N 1
ATOM 709 C CA . ASN A 1 89 ? -8.324 -4.088 -8.378 1.00 94.19 89 ASN A CA 1
ATOM 710 C C . ASN A 1 89 ? -8.322 -2.558 -8.240 1.00 94.19 89 ASN A C 1
ATOM 712 O O . ASN A 1 89 ? -7.502 -1.964 -7.541 1.00 94.19 89 ASN A O 1
ATOM 716 N N . ARG A 1 90 ? -9.306 -1.920 -8.879 1.00 91.62 90 ARG A N 1
ATOM 717 C CA . ARG A 1 90 ? -9.463 -0.456 -8.893 1.00 91.62 90 ARG A CA 1
ATOM 718 C C . ARG A 1 90 ? -9.580 0.159 -7.498 1.00 91.62 90 ARG A C 1
ATOM 720 O O . ARG A 1 90 ? -9.101 1.270 -7.295 1.00 91.62 90 ARG A O 1
ATOM 727 N N . ALA A 1 91 ? -10.208 -0.544 -6.554 1.00 90.44 91 ALA A N 1
ATOM 728 C CA . ALA A 1 91 ? -10.373 -0.060 -5.185 1.00 90.44 91 ALA A CA 1
ATOM 729 C C . ALA A 1 91 ? -9.023 0.029 -4.461 1.00 90.44 91 ALA A C 1
ATOM 731 O O . ALA A 1 91 ? -8.705 1.064 -3.879 1.00 90.44 91 ALA A O 1
ATOM 732 N N . ALA A 1 92 ? -8.208 -1.027 -4.551 1.00 91.50 92 ALA A N 1
ATOM 733 C CA . ALA A 1 92 ? -6.875 -1.037 -3.961 1.00 91.50 92 ALA A CA 1
ATOM 734 C C . ALA A 1 92 ? -5.941 -0.052 -4.666 1.00 91.50 92 ALA A C 1
ATOM 736 O O . ALA A 1 92 ? -5.260 0.712 -3.991 1.00 91.50 92 ALA A O 1
ATOM 737 N N . SER A 1 93 ? -5.953 -0.009 -6.004 1.00 92.06 93 SER A N 1
ATOM 738 C CA . SER A 1 93 ? -5.158 0.970 -6.752 1.00 92.06 93 SER A CA 1
ATOM 739 C C . SER A 1 93 ? -5.467 2.390 -6.293 1.00 92.06 93 SER A C 1
ATOM 741 O O . SER A 1 93 ? -4.537 3.122 -5.989 1.00 92.06 93 SER A O 1
ATOM 743 N N . HIS A 1 94 ? -6.750 2.745 -6.154 1.00 91.81 94 HIS A N 1
ATOM 744 C CA . HIS A 1 94 ? -7.155 4.062 -5.667 1.00 91.81 94 HIS A CA 1
ATOM 745 C C . HIS A 1 94 ? -6.682 4.338 -4.235 1.00 91.81 94 HIS A C 1
ATOM 74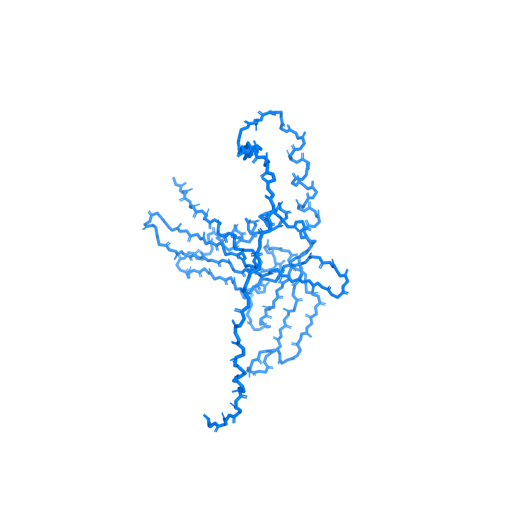7 O O . HIS A 1 94 ? -6.149 5.412 -3.975 1.00 91.81 94 HIS A O 1
ATOM 753 N N . LEU A 1 95 ? -6.831 3.379 -3.314 1.00 91.75 95 LEU A N 1
ATOM 754 C CA . LEU A 1 95 ? -6.340 3.516 -1.940 1.00 91.75 95 LEU A CA 1
ATOM 755 C C . LEU A 1 95 ? -4.833 3.812 -1.920 1.00 91.75 95 LEU A C 1
ATOM 757 O O . LEU A 1 95 ? -4.397 4.773 -1.288 1.00 91.75 95 LEU A O 1
ATOM 761 N N . TYR A 1 96 ? -4.040 3.014 -2.635 1.00 94.25 96 TYR A N 1
ATOM 762 C CA . TYR A 1 96 ? -2.590 3.169 -2.626 1.00 94.25 96 TYR A CA 1
ATOM 763 C C . TYR A 1 96 ? -2.139 4.441 -3.348 1.00 94.25 96 TYR A C 1
ATOM 765 O O . TYR A 1 96 ? -1.320 5.174 -2.804 1.00 94.25 96 TYR A O 1
ATOM 773 N N . SER A 1 97 ? -2.693 4.764 -4.520 1.00 93.12 97 SER A N 1
ATOM 774 C CA . SER A 1 97 ? -2.272 5.948 -5.278 1.00 93.12 97 SER A CA 1
ATOM 775 C C . SER A 1 97 ? -2.788 7.260 -4.697 1.00 93.12 97 SER A C 1
ATOM 777 O O . SER A 1 97 ? -2.038 8.227 -4.604 1.00 93.12 97 SER A O 1
ATOM 779 N N . ASN A 1 98 ? -4.074 7.331 -4.341 1.00 91.25 98 ASN A N 1
ATOM 780 C CA . ASN A 1 98 ? -4.723 8.595 -3.988 1.00 91.25 98 ASN A CA 1
ATOM 781 C C . ASN A 1 98 ? -4.674 8.896 -2.493 1.00 91.25 98 ASN A C 1
ATOM 783 O O . ASN A 1 98 ? -4.602 10.065 -2.132 1.00 91.25 98 ASN A O 1
ATOM 787 N N . THR A 1 99 ? -4.770 7.878 -1.637 1.00 89.56 99 THR A N 1
ATOM 788 C CA . THR A 1 99 ? -4.823 8.076 -0.180 1.00 89.56 99 THR A CA 1
ATOM 789 C C . THR A 1 99 ? -3.448 7.959 0.460 1.00 89.56 99 THR A C 1
ATOM 791 O O . THR A 1 99 ? -3.138 8.725 1.363 1.00 89.56 99 THR A O 1
ATOM 794 N N . LEU A 1 100 ? -2.641 7.002 -0.002 1.00 90.06 100 LEU A N 1
ATOM 795 C CA . LEU A 1 100 ? -1.327 6.694 0.571 1.00 90.06 100 LEU A CA 1
ATOM 796 C C . LEU A 1 100 ? -0.156 7.194 -0.287 1.00 90.06 100 LEU A C 1
ATOM 798 O O . LEU A 1 100 ? 0.997 6.964 0.058 1.00 90.06 100 LEU A O 1
ATOM 802 N N . ASN A 1 101 ? -0.442 7.871 -1.403 1.00 92.06 101 ASN A N 1
ATOM 803 C CA . ASN A 1 101 ? 0.555 8.502 -2.272 1.00 92.06 101 ASN A CA 1
ATOM 804 C C . ASN A 1 101 ? 1.645 7.547 -2.799 1.00 92.06 101 ASN A C 1
ATOM 806 O O . ASN A 1 101 ? 2.757 7.979 -3.114 1.00 92.06 101 ASN A O 1
ATOM 810 N N . PHE A 1 102 ? 1.328 6.260 -2.951 1.00 94.56 102 PHE A N 1
ATOM 811 C CA . PHE A 1 102 ? 2.205 5.318 -3.633 1.00 94.56 102 PHE A CA 1
ATOM 812 C C . PHE A 1 102 ? 2.306 5.662 -5.119 1.00 94.56 102 PHE A C 1
ATOM 814 O O . PHE A 1 102 ? 1.310 5.947 -5.792 1.00 94.56 102 PHE A O 1
ATOM 821 N N . GLN A 1 103 ? 3.515 5.553 -5.655 1.00 94.88 103 GLN A N 1
ATOM 822 C CA . GLN A 1 103 ? 3.803 5.754 -7.067 1.00 94.88 103 GLN A CA 1
ATOM 823 C C . GLN A 1 103 ? 4.015 4.411 -7.755 1.00 94.88 103 GLN A C 1
ATOM 825 O O . GLN A 1 103 ? 4.645 3.510 -7.204 1.00 94.88 103 GLN A O 1
ATOM 830 N N . VAL A 1 104 ? 3.496 4.266 -8.972 1.00 95.06 104 VAL A N 1
ATOM 831 C CA . VAL A 1 104 ? 3.757 3.074 -9.787 1.00 95.06 104 VAL A CA 1
ATOM 832 C C . VAL A 1 104 ? 5.210 3.130 -10.253 1.00 95.06 104 VAL A C 1
ATOM 834 O O . VAL A 1 104 ? 5.580 4.030 -11.001 1.00 95.06 104 VAL A O 1
ATOM 837 N N . SER A 1 105 ? 6.019 2.176 -9.800 1.00 93.56 105 SER A N 1
ATOM 838 C CA . SER A 1 105 ? 7.407 2.005 -10.233 1.00 93.56 105 SER A CA 1
ATOM 839 C C . SER A 1 105 ? 7.439 1.253 -11.555 1.00 93.56 105 SER A C 1
ATOM 841 O O . SER A 1 105 ? 8.007 1.729 -12.531 1.00 93.56 105 SER A O 1
ATOM 843 N N . GLU A 1 106 ? 6.828 0.069 -11.580 1.00 94.12 106 GLU A N 1
ATOM 844 C CA . GLU A 1 106 ? 6.947 -0.882 -12.683 1.00 94.12 106 GLU A CA 1
ATOM 845 C C . GLU A 1 106 ? 5.648 -1.669 -12.873 1.00 94.12 106 GLU A C 1
ATOM 847 O O . GLU A 1 106 ? 4.759 -1.684 -12.016 1.00 94.12 106 GLU A O 1
ATOM 852 N N . VAL A 1 107 ? 5.530 -2.299 -14.039 1.00 95.56 107 VAL A N 1
ATOM 853 C CA . VAL A 1 107 ? 4.408 -3.162 -14.398 1.00 95.56 107 VAL A CA 1
ATOM 854 C C . VAL A 1 107 ? 4.959 -4.545 -14.688 1.00 95.56 107 VAL A C 1
ATOM 856 O O . VAL A 1 107 ? 5.668 -4.728 -15.675 1.00 95.56 107 VAL A O 1
ATOM 859 N N . GLU A 1 108 ? 4.598 -5.515 -13.860 1.00 93.81 108 GLU A N 1
ATOM 860 C CA . GLU A 1 108 ? 5.056 -6.892 -13.997 1.00 93.81 108 GLU A CA 1
ATOM 861 C C . GLU A 1 108 ? 4.023 -7.705 -14.787 1.00 93.81 108 GLU A C 1
ATOM 863 O O . GLU A 1 108 ? 2.887 -7.879 -14.326 1.00 93.81 108 GLU A O 1
ATOM 868 N N . PRO A 1 109 ? 4.367 -8.174 -15.999 1.00 95.38 109 PRO A N 1
ATOM 869 C CA . PRO A 1 109 ? 3.437 -8.927 -16.821 1.00 95.38 109 PRO A CA 1
ATOM 870 C C . PRO A 1 109 ? 3.231 -10.335 -16.258 1.00 95.38 109 PRO A C 1
ATOM 872 O O . PRO A 1 109 ? 4.202 -11.010 -15.918 1.00 95.38 109 PRO A O 1
ATOM 875 N N . LYS A 1 110 ? 1.980 -10.811 -16.227 1.00 95.12 110 LYS A N 1
ATOM 876 C CA . LYS A 1 110 ? 1.622 -12.169 -15.762 1.00 95.12 110 LYS A CA 1
ATOM 877 C C . LYS A 1 110 ? 2.173 -12.528 -14.371 1.00 95.12 110 LYS A C 1
ATOM 879 O O . LYS A 1 110 ? 2.581 -13.665 -14.144 1.00 95.12 110 LYS A O 1
ATOM 884 N N . TYR A 1 111 ? 2.197 -11.561 -13.457 1.00 95.31 111 TYR A N 1
ATOM 885 C CA . TYR A 1 111 ? 2.666 -11.771 -12.086 1.00 95.31 111 TYR A CA 1
ATOM 886 C C . TYR A 1 111 ? 1.769 -12.749 -11.315 1.00 95.31 111 TYR A C 1
ATOM 888 O O . TYR A 1 111 ? 2.243 -13.600 -10.566 1.00 95.31 111 TYR A O 1
ATOM 896 N N . TYR A 1 112 ? 0.453 -12.638 -11.502 1.00 94.75 112 TYR A N 1
ATOM 897 C CA . TYR A 1 112 ? -0.511 -13.493 -10.824 1.00 94.75 112 TYR A CA 1
ATOM 898 C C . TYR A 1 112 ? -0.772 -14.786 -11.611 1.00 94.75 11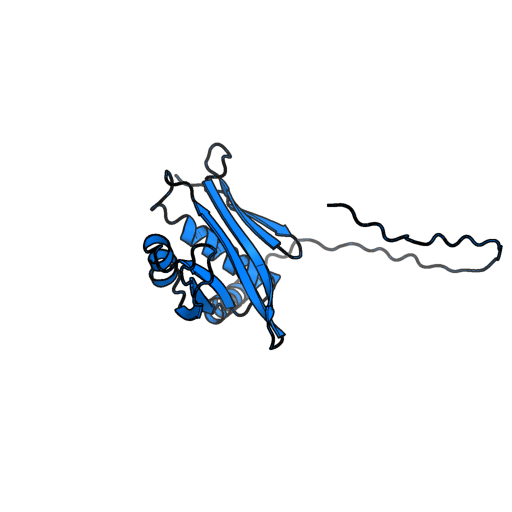2 TYR A C 1
ATOM 900 O O . TYR A 1 112 ? -0.632 -14.840 -12.832 1.00 94.75 112 TYR A O 1
ATOM 908 N N . ALA A 1 113 ? -1.188 -15.844 -10.906 1.00 93.56 113 ALA A N 1
ATOM 909 C CA . ALA A 1 113 ? -1.393 -17.181 -11.480 1.00 93.56 113 ALA A CA 1
ATOM 910 C C . ALA A 1 113 ? -2.489 -17.251 -12.563 1.00 93.56 113 ALA A C 1
ATOM 912 O O . ALA A 1 113 ? -2.493 -18.162 -13.387 1.00 93.56 113 ALA A O 1
ATOM 913 N N . ASP A 1 114 ? -3.411 -16.289 -12.576 1.00 94.31 114 ASP A N 1
ATOM 914 C CA . ASP A 1 114 ? -4.421 -16.097 -13.624 1.00 94.31 114 ASP A CA 1
ATOM 915 C C . ASP A 1 114 ? -3.852 -15.446 -14.900 1.00 94.31 114 ASP A C 1
ATOM 917 O O . ASP A 1 114 ? -4.572 -15.271 -15.884 1.00 94.31 114 ASP A O 1
ATOM 921 N N . GLY A 1 115 ? -2.559 -15.113 -14.909 1.00 93.56 115 GLY A N 1
ATOM 922 C CA . GLY A 1 115 ? -1.891 -14.398 -15.988 1.00 93.56 115 GLY A CA 1
ATOM 923 C C . GLY A 1 115 ? -2.155 -12.895 -15.966 1.00 93.56 115 GLY A C 1
ATOM 924 O O . GLY A 1 115 ? -1.801 -12.217 -16.930 1.00 93.56 115 GLY A O 1
ATOM 925 N N . GLU A 1 116 ? -2.770 -12.369 -14.903 1.00 95.12 116 GLU A N 1
ATOM 926 C CA . GLU A 1 116 ? -2.983 -10.937 -14.750 1.00 95.12 116 GLU A CA 1
ATOM 927 C C . GLU A 1 116 ? -1.678 -10.223 -14.373 1.00 95.12 116 GLU A C 1
ATOM 929 O O . GLU A 1 116 ? -0.853 -10.719 -13.601 1.00 95.12 116 GLU A O 1
ATOM 934 N N . ASP A 1 117 ? -1.504 -9.026 -14.921 1.00 95.94 117 ASP A N 1
ATOM 935 C CA . ASP A 1 117 ? -0.369 -8.171 -14.606 1.00 95.94 117 ASP A CA 1
ATOM 936 C C . ASP A 1 117 ? -0.510 -7.540 -13.208 1.00 95.94 117 ASP A C 1
ATOM 938 O O . ASP A 1 117 ? -1.619 -7.261 -12.732 1.00 95.94 117 ASP A O 1
ATOM 942 N N . ALA A 1 118 ? 0.627 -7.224 -12.589 1.00 96.25 118 ALA A N 1
ATOM 943 C CA . ALA A 1 118 ? 0.700 -6.457 -11.350 1.00 96.25 118 ALA A CA 1
ATOM 944 C C . ALA A 1 118 ? 1.286 -5.060 -11.588 1.00 96.25 118 ALA A C 1
ATOM 946 O O . ALA A 1 118 ? 2.155 -4.855 -12.436 1.00 96.25 118 ALA A O 1
ATOM 947 N N . TYR A 1 119 ? 0.813 -4.091 -10.811 1.00 96.06 119 TYR A N 1
ATOM 948 C CA . TYR A 1 119 ? 1.513 -2.838 -10.575 1.00 96.06 119 TYR A CA 1
ATOM 949 C C . TYR A 1 119 ? 2.431 -3.008 -9.371 1.00 96.06 119 TYR A C 1
ATOM 951 O O . TYR A 1 119 ? 1.946 -3.287 -8.274 1.00 96.06 119 TYR A O 1
ATOM 959 N N . THR A 1 120 ? 3.723 -2.772 -9.567 1.00 95.25 120 THR A N 1
ATOM 960 C CA . THR A 1 120 ? 4.681 -2.610 -8.474 1.00 95.25 120 THR A CA 1
ATOM 961 C C . THR A 1 120 ? 4.652 -1.152 -8.056 1.00 95.25 120 THR A C 1
ATOM 963 O O . THR A 1 120 ? 5.051 -0.264 -8.816 1.00 95.25 120 THR A O 1
ATOM 966 N N . MET A 1 121 ? 4.140 -0.887 -6.859 1.00 95.44 121 MET A N 1
ATOM 967 C CA . MET A 1 121 ? 3.992 0.459 -6.319 1.00 95.44 121 MET A CA 1
ATOM 968 C C . MET A 1 121 ? 4.986 0.688 -5.183 1.00 95.44 121 MET A C 1
ATOM 970 O O . MET A 1 121 ? 5.208 -0.203 -4.368 1.00 95.44 121 MET A O 1
ATOM 974 N N . LYS A 1 122 ? 5.574 1.884 -5.121 1.00 94.12 122 LYS A N 1
ATOM 975 C CA . LYS A 1 122 ? 6.569 2.288 -4.121 1.00 94.12 122 LYS A CA 1
ATOM 976 C C . LYS A 1 122 ? 6.147 3.588 -3.439 1.00 94.12 122 LYS A C 1
ATOM 978 O O . LYS A 1 122 ? 5.638 4.496 -4.096 1.00 94.12 122 LYS A O 1
ATOM 983 N N . GLN A 1 123 ? 6.386 3.678 -2.138 1.00 93.25 123 GLN A N 1
ATOM 984 C CA . GLN A 1 123 ? 6.243 4.898 -1.351 1.00 93.25 123 GLN A CA 1
ATOM 985 C C . GLN A 1 123 ? 7.575 5.203 -0.672 1.00 93.25 123 GLN A C 1
ATOM 987 O O . GLN A 1 123 ? 8.101 4.382 0.081 1.00 93.25 123 GLN A O 1
ATOM 992 N N . ASP A 1 124 ? 8.111 6.387 -0.951 1.00 91.56 124 ASP A N 1
ATOM 993 C CA . ASP A 1 124 ? 9.299 6.901 -0.278 1.00 91.56 124 ASP A CA 1
ATOM 994 C C . ASP A 1 124 ? 8.919 7.381 1.128 1.00 91.56 124 ASP A C 1
ATOM 996 O O . ASP A 1 124 ? 7.981 8.165 1.296 1.00 91.56 124 ASP A O 1
ATOM 1000 N N . LEU A 1 125 ? 9.636 6.888 2.137 1.00 89.31 125 LEU A N 1
ATOM 1001 C CA . LEU A 1 125 ? 9.425 7.237 3.538 1.00 89.31 125 LEU A CA 1
ATOM 1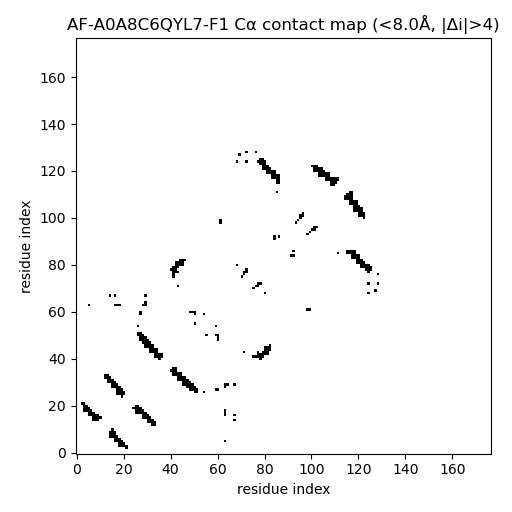002 C C . LEU A 1 125 ? 10.383 8.328 4.026 1.00 89.31 125 LEU A C 1
ATOM 1004 O O . LEU A 1 125 ? 10.284 8.734 5.180 1.00 89.31 125 LEU A O 1
ATOM 1008 N N . SER A 1 126 ? 11.278 8.840 3.177 1.00 86.44 126 SER A N 1
ATOM 1009 C CA . SER A 1 126 ? 12.290 9.834 3.560 1.00 86.44 126 SER A CA 1
ATOM 1010 C C . SER A 1 126 ? 11.672 11.087 4.189 1.00 86.44 126 SER A C 1
ATOM 1012 O O . SER A 1 126 ? 12.130 11.532 5.236 1.00 86.44 126 SER A O 1
ATOM 1014 N N . GLN A 1 127 ? 10.577 11.602 3.614 1.00 85.12 127 GLN A N 1
ATOM 1015 C CA . GLN A 1 127 ? 9.870 12.771 4.160 1.00 85.12 127 GLN A CA 1
ATOM 1016 C C . GLN A 1 127 ? 9.296 12.489 5.554 1.00 85.12 127 GLN A C 1
ATOM 1018 O O . GLN A 1 127 ? 9.515 13.256 6.487 1.00 85.12 127 GLN A O 1
ATOM 1023 N N . MET A 1 128 ? 8.623 11.347 5.711 1.00 85.19 128 MET A N 1
ATOM 1024 C CA . MET A 1 128 ? 8.038 10.929 6.986 1.00 85.19 128 MET A CA 1
ATOM 1025 C C . MET A 1 128 ? 9.120 10.663 8.047 1.00 85.19 128 MET A C 1
ATOM 1027 O O . MET A 1 128 ? 8.932 10.967 9.224 1.00 85.19 128 MET A O 1
ATOM 1031 N N . ALA A 1 129 ? 10.278 10.141 7.640 1.00 84.88 129 ALA A N 1
ATOM 1032 C CA . ALA A 1 129 ? 11.417 9.932 8.525 1.00 84.88 129 ALA A CA 1
ATOM 1033 C C . ALA A 1 129 ? 12.026 11.253 9.014 1.00 84.88 129 ALA A C 1
ATOM 1035 O O . ALA A 1 129 ? 12.376 11.366 10.190 1.00 84.88 129 ALA A O 1
ATOM 1036 N N . ASP A 1 130 ? 12.125 12.258 8.146 1.00 86.06 130 ASP A N 1
ATOM 1037 C CA . ASP A 1 130 ? 12.616 13.584 8.524 1.00 86.06 130 ASP A CA 1
ATOM 1038 C C . ASP A 1 130 ? 11.647 14.305 9.470 1.00 86.06 130 ASP A C 1
ATOM 1040 O O . ASP A 1 130 ? 12.084 14.911 10.451 1.00 86.06 130 ASP A O 1
ATOM 1044 N N . GLU A 1 131 ? 10.337 14.182 9.247 1.00 85.81 131 GLU A N 1
ATOM 1045 C CA . GLU A 1 131 ? 9.307 14.704 10.154 1.00 85.81 131 GLU A CA 1
ATOM 1046 C C . GLU A 1 131 ? 9.381 14.056 11.544 1.00 85.81 131 GLU A C 1
ATOM 1048 O O . GLU A 1 131 ? 9.396 14.759 12.558 1.00 85.81 131 GLU A O 1
ATOM 1053 N N . LEU A 1 132 ? 9.504 12.724 11.614 1.00 81.25 132 LEU A N 1
ATOM 1054 C CA . LEU A 1 132 ? 9.647 12.000 12.882 1.00 81.25 132 LEU A CA 1
ATOM 1055 C C . LEU A 1 132 ? 10.914 12.420 13.644 1.00 81.25 132 LEU A C 1
ATOM 1057 O O . LEU A 1 132 ? 10.877 12.601 14.864 1.00 81.25 132 LEU A O 1
ATOM 1061 N N . ARG A 1 133 ? 12.027 12.650 12.934 1.00 80.75 133 ARG A N 1
ATOM 1062 C CA . ARG A 1 133 ? 13.272 13.165 13.529 1.00 80.75 133 ARG A CA 1
ATOM 1063 C C . ARG A 1 133 ? 13.092 14.563 14.118 1.00 80.75 133 ARG A C 1
ATOM 1065 O O . ARG A 1 133 ? 13.546 14.805 15.234 1.00 80.75 133 ARG A O 1
ATOM 1072 N N . GLN A 1 134 ? 12.408 15.467 13.417 1.00 82.06 134 GLN A N 1
ATOM 1073 C CA . GLN A 1 134 ? 12.138 16.826 13.912 1.00 82.06 134 GLN A CA 1
ATOM 1074 C C . GLN A 1 134 ? 11.191 16.839 15.120 1.00 82.06 134 GLN A C 1
ATOM 1076 O O . GLN A 1 134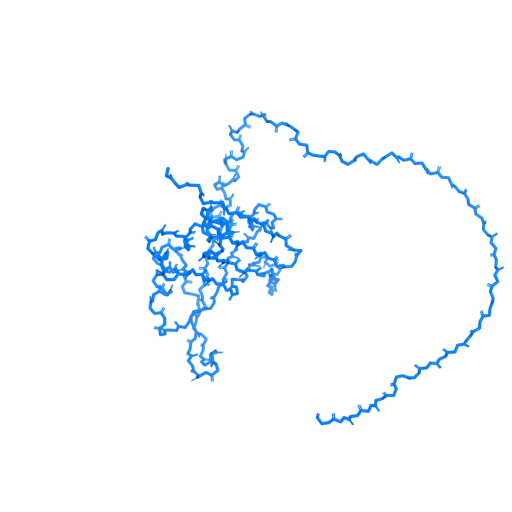 ? 11.346 17.655 16.031 1.00 82.06 134 GLN A O 1
ATOM 1081 N N . LEU A 1 135 ? 10.229 15.916 15.165 1.00 77.12 135 LEU A N 1
ATOM 1082 C CA . LEU A 1 135 ? 9.321 15.797 16.301 1.00 77.12 135 LEU A CA 1
ATOM 1083 C C . LEU A 1 135 ? 10.060 15.308 17.557 1.00 77.12 135 LEU A C 1
ATOM 1085 O O . LEU A 1 135 ? 9.829 15.821 18.651 1.00 77.12 135 LEU A O 1
ATOM 1089 N N . SER A 1 136 ? 11.007 14.378 17.390 1.00 68.06 136 SER A N 1
ATOM 1090 C CA . SER A 1 136 ? 11.819 13.850 18.493 1.00 68.06 136 SER A CA 1
ATOM 1091 C C . SER A 1 136 ? 12.771 14.881 19.119 1.00 68.06 136 SER A C 1
ATOM 1093 O O . SER A 1 136 ? 13.064 14.793 20.307 1.00 68.06 136 SER A O 1
ATOM 1095 N N . SER A 1 137 ? 13.214 15.894 18.366 1.00 63.53 137 SER A N 1
ATOM 1096 C CA . SER A 1 137 ? 14.133 16.927 18.869 1.00 63.53 137 SER A CA 1
ATOM 1097 C C . SER A 1 137 ? 13.445 18.081 19.610 1.00 63.53 137 SER A C 1
ATOM 1099 O O . SER A 1 137 ? 14.126 18.883 20.247 1.00 63.53 137 SER A O 1
ATOM 1101 N N . THR A 1 138 ? 12.110 18.172 19.557 1.00 55.88 138 THR A N 1
ATOM 1102 C CA . THR A 1 138 ? 11.335 19.289 20.137 1.00 55.88 138 THR A CA 1
ATOM 1103 C C . THR A 1 138 ? 10.717 18.948 21.505 1.00 55.88 138 THR A C 1
ATOM 1105 O O . THR A 1 138 ? 10.126 19.814 22.149 1.00 55.88 138 THR A O 1
ATOM 1108 N N . LEU A 1 139 ? 10.868 17.712 21.997 1.00 47.84 139 LEU A N 1
ATOM 1109 C CA . LEU A 1 139 ? 10.366 17.294 23.311 1.00 47.84 139 LEU A CA 1
ATOM 1110 C C . LEU A 1 139 ? 11.467 17.378 24.387 1.00 47.84 139 LEU A C 1
ATOM 1112 O O . LEU A 1 139 ? 12.439 16.625 24.321 1.00 47.84 139 LEU A O 1
ATOM 1116 N N . PRO A 1 140 ? 11.333 18.246 25.410 1.00 42.72 140 PRO A N 1
ATOM 1117 C CA . PRO A 1 140 ? 12.173 18.181 26.595 1.00 42.72 140 PRO A CA 1
ATOM 1118 C C . PRO A 1 140 ? 11.651 17.082 27.539 1.00 42.72 140 PRO A C 1
ATOM 1120 O O . PRO A 1 140 ? 10.559 17.209 28.078 1.00 42.72 140 PRO A O 1
ATOM 1123 N N . GLY A 1 141 ? 12.452 16.034 27.752 1.00 45.28 141 GLY A N 1
ATOM 1124 C CA . GLY A 1 141 ? 12.444 15.186 28.954 1.00 45.28 141 GLY A CA 1
ATOM 1125 C C . GLY A 1 141 ? 11.213 14.310 29.240 1.00 45.28 141 GLY A C 1
ATOM 1126 O O . GLY A 1 141 ? 10.270 14.744 29.893 1.00 45.28 141 GLY A O 1
ATOM 1127 N N . SER A 1 142 ? 11.324 13.019 28.923 1.00 37.66 142 SER A N 1
ATOM 1128 C CA . SER A 1 142 ? 10.893 11.940 29.826 1.00 37.66 142 SER A CA 1
ATOM 1129 C C . SER A 1 142 ? 11.816 10.739 29.623 1.00 37.66 142 SER A C 1
ATOM 1131 O O . SER A 1 142 ? 11.654 9.961 28.683 1.00 37.66 142 SER A O 1
ATOM 1133 N N . GLU A 1 143 ? 12.835 10.666 30.475 1.00 42.97 143 GLU A N 1
ATOM 1134 C CA . GLU A 1 143 ? 13.572 9.439 30.775 1.00 42.97 143 GLU A CA 1
ATOM 1135 C C . GLU A 1 143 ? 12.636 8.435 31.493 1.00 42.97 143 GLU A C 1
ATOM 1137 O O . GLU A 1 143 ? 11.592 8.845 32.001 1.00 42.97 143 GLU A O 1
ATOM 1142 N N . GLU A 1 144 ? 13.061 7.161 31.546 1.00 36.41 144 GLU A N 1
ATOM 1143 C CA . GLU A 1 144 ? 12.411 5.925 32.064 1.00 36.41 144 GLU A CA 1
ATOM 1144 C C . GLU A 1 144 ? 11.674 5.087 30.989 1.00 36.41 144 GLU A C 1
ATOM 1146 O O . GLU A 1 144 ? 10.733 5.554 30.359 1.00 36.41 144 GLU A O 1
ATOM 1151 N N . ALA A 1 145 ? 11.988 3.816 30.698 1.00 30.36 145 ALA A N 1
ATOM 1152 C CA . ALA A 1 145 ? 12.944 2.824 31.212 1.00 30.36 145 ALA A CA 1
ATOM 1153 C C . ALA A 1 145 ? 13.183 1.779 30.083 1.00 30.36 145 ALA A C 1
ATOM 1155 O O . ALA A 1 145 ? 12.297 1.541 29.266 1.00 30.36 145 ALA A O 1
ATOM 1156 N N . CYS A 1 146 ? 14.353 1.157 29.929 1.00 25.78 146 CYS A N 1
ATOM 1157 C CA . CYS A 1 146 ? 14.734 -0.033 30.686 1.00 25.78 146 CYS A CA 1
ATOM 1158 C C . CYS A 1 146 ? 16.261 -0.200 30.632 1.00 25.78 146 CYS A C 1
ATOM 1160 O O . CYS A 1 146 ? 16.827 -0.553 29.597 1.00 25.78 146 CYS A O 1
ATOM 1162 N N . GLU A 1 147 ? 16.921 0.066 31.756 1.00 32.34 147 GLU A N 1
ATOM 1163 C CA . GLU A 1 147 ? 18.274 -0.410 32.013 1.00 32.34 147 GLU A CA 1
ATOM 1164 C C . GLU A 1 147 ? 18.205 -1.926 32.235 1.00 32.34 147 GLU A C 1
ATOM 1166 O O . GLU A 1 147 ? 17.529 -2.408 33.144 1.00 32.34 147 GLU A O 1
ATOM 1171 N N . GLN A 1 148 ? 18.893 -2.693 31.390 1.00 39.91 148 GLN A N 1
ATOM 1172 C CA . GLN A 1 148 ? 19.269 -4.057 31.739 1.00 39.91 148 GLN A CA 1
ATOM 1173 C C . GLN A 1 148 ? 20.482 -3.985 32.660 1.00 39.91 148 GLN A C 1
ATOM 1175 O O . GLN A 1 148 ? 21.606 -3.738 32.220 1.00 39.91 148 GLN A O 1
ATOM 1180 N N . GLU A 1 149 ? 20.236 -4.220 33.945 1.00 34.50 149 GLU A N 1
ATOM 1181 C CA . GLU A 1 149 ? 21.276 -4.578 34.897 1.00 34.50 149 GLU A CA 1
ATOM 1182 C C . GLU A 1 149 ? 21.932 -5.892 34.451 1.00 34.50 149 GLU A C 1
ATOM 1184 O O . GLU A 1 149 ? 21.334 -6.963 34.530 1.00 34.50 149 GLU A O 1
ATOM 1189 N N . ASN A 1 150 ? 23.181 -5.819 33.995 1.00 33.34 150 ASN A N 1
ATOM 1190 C CA . ASN A 1 150 ? 24.090 -6.958 34.017 1.00 33.34 150 ASN A CA 1
ATOM 1191 C C . ASN A 1 150 ? 25.176 -6.645 35.046 1.00 33.34 150 ASN A C 1
ATOM 1193 O O . ASN A 1 150 ? 26.146 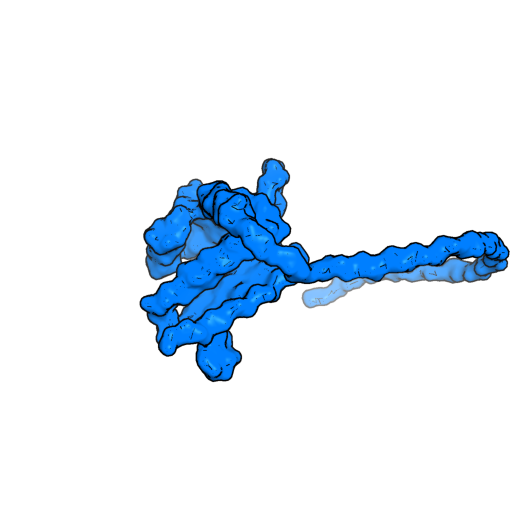-5.944 34.760 1.00 33.34 150 ASN A O 1
ATOM 1197 N N . LEU A 1 151 ? 24.986 -7.152 36.264 1.00 35.06 151 LEU A N 1
ATOM 1198 C CA . LEU A 1 151 ? 26.051 -7.228 37.254 1.00 35.06 151 LEU A CA 1
ATOM 1199 C C . LEU A 1 151 ? 27.072 -8.275 36.796 1.00 35.06 151 LEU A C 1
ATOM 1201 O O . LEU A 1 151 ? 26.750 -9.447 36.609 1.00 35.06 151 LEU A O 1
ATOM 1205 N N . ALA A 1 152 ? 28.304 -7.811 36.609 1.00 39.47 152 ALA A N 1
ATOM 1206 C CA . ALA A 1 152 ? 29.477 -8.616 36.315 1.00 39.47 152 ALA A CA 1
ATOM 1207 C C . ALA A 1 152 ? 29.867 -9.525 37.496 1.00 39.47 152 ALA A C 1
ATOM 1209 O O . ALA A 1 152 ? 29.727 -9.150 38.660 1.00 39.47 152 ALA A O 1
ATOM 1210 N N . GLY A 1 153 ? 30.433 -10.687 37.173 1.00 33.09 153 GLY A N 1
ATOM 1211 C CA . GLY A 1 153 ? 31.034 -11.623 38.121 1.00 33.09 153 GLY A CA 1
ATOM 1212 C C . GLY A 1 153 ? 31.820 -12.702 37.381 1.00 33.09 153 GLY A C 1
ATOM 1213 O O . GLY A 1 153 ? 31.334 -13.810 37.199 1.00 33.09 153 GLY A O 1
ATOM 1214 N N . ASP A 1 154 ? 32.996 -12.309 36.907 1.00 35.75 154 ASP A N 1
ATOM 1215 C CA . ASP A 1 154 ? 34.041 -13.110 36.263 1.00 35.75 154 ASP A CA 1
ATOM 1216 C C . ASP A 1 154 ? 34.809 -13.917 37.332 1.00 35.75 154 ASP A C 1
ATOM 1218 O O . ASP A 1 154 ? 35.171 -13.320 38.345 1.00 35.75 154 ASP A O 1
ATOM 1222 N N . ASP A 1 155 ? 35.065 -15.221 37.137 1.00 32.31 155 ASP A N 1
ATOM 1223 C CA . ASP A 1 155 ? 36.352 -15.843 37.515 1.00 32.31 155 ASP A CA 1
ATOM 1224 C C . ASP A 1 155 ? 36.565 -17.249 36.898 1.00 32.31 155 ASP A C 1
ATOM 1226 O O . ASP A 1 155 ? 35.670 -18.091 36.835 1.00 32.31 155 ASP A O 1
ATOM 1230 N N . SER A 1 156 ? 37.814 -17.438 36.470 1.00 37.53 156 SER A N 1
ATOM 1231 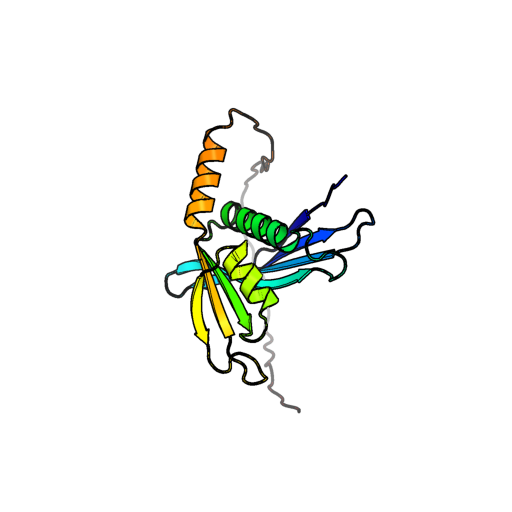C CA . SER A 1 156 ? 38.588 -18.599 35.998 1.00 37.53 156 SER A CA 1
ATOM 1232 C C . SER A 1 156 ? 38.336 -19.957 36.700 1.00 37.53 156 SER A C 1
ATOM 1234 O O . SER A 1 156 ? 37.826 -20.009 37.807 1.00 37.53 156 SER A O 1
ATOM 1236 N N . GLY A 1 157 ? 38.689 -21.154 36.208 1.00 32.84 157 GLY A N 1
ATOM 1237 C CA . GLY A 1 157 ? 39.470 -21.667 35.080 1.00 32.84 157 GLY A CA 1
ATOM 1238 C C . GLY A 1 157 ? 39.846 -23.152 35.348 1.00 32.84 157 GLY A C 1
ATOM 1239 O O . GLY A 1 157 ? 39.763 -23.615 36.483 1.00 32.84 157 GLY A O 1
ATOM 1240 N N . SER A 1 158 ? 40.336 -23.852 34.312 1.00 34.56 158 SER A N 1
ATOM 1241 C CA . SER A 1 158 ? 41.113 -25.127 34.282 1.00 34.56 158 SER A CA 1
ATOM 1242 C C . SER A 1 158 ? 40.431 -26.516 34.126 1.00 34.56 158 SER A C 1
ATOM 1244 O O . SER A 1 158 ? 39.761 -27.031 35.012 1.00 34.56 158 SER A O 1
ATOM 1246 N N . ASP A 1 159 ? 40.715 -27.110 32.952 1.00 31.75 159 ASP A N 1
ATOM 1247 C CA . ASP A 1 159 ? 41.140 -28.489 32.617 1.00 31.75 159 ASP A CA 1
ATOM 1248 C C . ASP A 1 159 ? 40.542 -29.733 33.309 1.00 31.75 159 ASP A C 1
ATOM 1250 O O . ASP A 1 159 ? 40.853 -30.028 34.461 1.00 31.75 159 ASP A O 1
ATOM 1254 N N . SER A 1 160 ? 39.943 -30.639 32.512 1.00 45.72 160 SER A N 1
ATOM 1255 C CA . SER A 1 160 ? 40.560 -31.944 32.158 1.00 45.72 160 SER A CA 1
ATOM 1256 C C . SER A 1 160 ? 39.682 -32.845 31.263 1.00 45.72 160 SER A C 1
ATOM 1258 O O . SER A 1 160 ? 38.459 -32.785 31.275 1.00 45.72 160 SER A O 1
ATOM 1260 N N . LYS A 1 161 ? 40.390 -33.670 30.481 1.00 4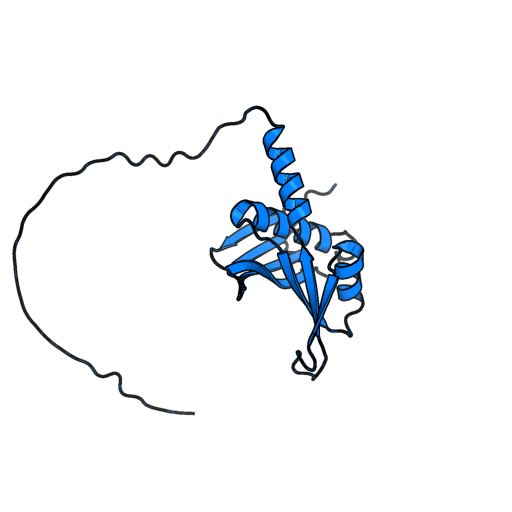5.16 161 LYS A N 1
ATOM 1261 C CA . LYS A 1 161 ? 40.016 -34.639 29.426 1.00 45.16 161 LYS A CA 1
ATOM 1262 C C . LYS A 1 161 ? 39.088 -35.788 29.862 1.00 45.16 161 LYS A C 1
ATOM 1264 O O . LYS A 1 161 ? 39.286 -36.284 30.962 1.00 45.16 161 LYS A O 1
ATOM 1269 N N . ASP A 1 162 ? 38.261 -36.291 28.931 1.00 34.66 162 ASP A N 1
ATOM 1270 C CA . ASP A 1 162 ? 38.097 -37.718 28.518 1.00 34.66 162 ASP A CA 1
ATOM 1271 C C . ASP A 1 162 ? 37.052 -37.770 27.365 1.00 34.66 162 ASP A C 1
ATOM 1273 O O . ASP A 1 162 ? 35.977 -37.203 27.515 1.00 34.66 162 ASP A O 1
ATOM 1277 N N . SER A 1 163 ? 37.374 -38.047 26.095 1.00 35.53 163 SER A N 1
ATOM 1278 C CA . SER A 1 163 ? 37.650 -39.310 25.373 1.00 35.53 163 SER A CA 1
ATOM 1279 C C . SER A 1 163 ? 36.441 -40.228 25.087 1.00 35.53 163 SER A C 1
ATOM 1281 O O . SER A 1 163 ? 35.695 -40.592 25.989 1.00 35.53 163 SER A O 1
ATOM 1283 N N . THR A 1 164 ? 36.386 -40.689 23.822 1.00 39.56 164 THR A N 1
ATOM 1284 C CA . THR A 1 164 ? 35.559 -41.761 23.196 1.00 39.56 164 THR A CA 1
ATOM 1285 C C . THR A 1 164 ? 34.101 -41.397 22.849 1.00 39.56 164 THR A C 1
ATOM 1287 O O . THR A 1 164 ? 33.450 -40.683 23.595 1.00 39.56 164 THR A O 1
ATOM 1290 N N . ASP A 1 165 ? 33.471 -41.822 21.749 1.00 37.59 165 ASP A N 1
ATOM 1291 C CA . ASP A 1 165 ? 33.883 -42.455 20.491 1.00 37.59 165 ASP A CA 1
ATOM 1292 C C . ASP A 1 165 ? 32.731 -42.281 19.467 1.00 37.59 165 ASP A C 1
ATOM 1294 O O . ASP A 1 165 ? 31.558 -42.196 19.826 1.00 37.59 165 ASP A O 1
ATOM 1298 N N . VAL A 1 166 ? 33.127 -42.216 18.199 1.00 47.03 166 VAL A N 1
ATOM 1299 C CA . VAL A 1 166 ? 32.431 -42.415 16.912 1.00 47.03 166 VAL A CA 1
ATOM 1300 C C . VAL A 1 166 ? 31.029 -43.066 16.940 1.00 47.03 166 VAL A C 1
ATOM 1302 O O . VAL A 1 166 ? 30.880 -44.174 17.440 1.00 47.03 166 VAL A O 1
ATOM 1305 N N . GLN A 1 167 ? 30.057 -42.485 16.212 1.00 41.53 167 GLN A N 1
ATOM 1306 C CA . GLN A 1 167 ? 29.438 -43.169 15.060 1.00 41.53 167 GLN A CA 1
ATOM 1307 C C . GLN A 1 167 ? 28.661 -42.238 14.116 1.00 41.53 167 GLN A C 1
ATOM 1309 O O . GLN A 1 167 ? 27.716 -41.546 14.478 1.00 41.53 167 GLN A O 1
ATOM 1314 N N . ASP A 1 168 ? 29.154 -42.275 12.883 1.00 39.69 168 ASP A N 1
ATOM 1315 C CA . ASP A 1 168 ? 28.625 -41.784 11.622 1.00 39.69 168 ASP A CA 1
ATOM 1316 C C . ASP A 1 168 ? 27.282 -42.456 11.289 1.00 39.69 168 ASP A C 1
ATOM 1318 O O . ASP A 1 168 ? 27.148 -43.677 11.394 1.00 39.69 168 ASP A O 1
ATOM 1322 N N . SER A 1 169 ? 26.290 -41.673 10.872 1.00 45.72 169 SER A N 1
ATOM 1323 C CA . SER A 1 169 ? 25.078 -42.204 10.252 1.00 45.72 169 SER A CA 1
ATOM 1324 C C . SER A 1 169 ? 24.627 -41.279 9.127 1.00 45.72 169 SER A C 1
ATOM 1326 O O . SER A 1 169 ? 23.808 -40.379 9.322 1.00 45.72 169 SER A O 1
ATOM 1328 N N . SER A 1 170 ? 25.239 -41.514 7.964 1.00 42.53 170 SER A N 1
ATOM 1329 C CA . SER A 1 170 ? 24.644 -41.505 6.623 1.00 42.53 170 SER A CA 1
ATOM 1330 C C . SER A 1 170 ? 23.162 -41.124 6.591 1.00 42.53 170 SER A C 1
ATOM 1332 O O . SER A 1 170 ? 22.304 -41.869 7.065 1.00 42.53 170 SER A O 1
ATOM 1334 N N . TRP A 1 171 ? 22.853 -39.970 6.003 1.00 43.62 171 TRP A N 1
ATOM 1335 C CA . TRP A 1 171 ? 21.497 -39.660 5.565 1.00 43.62 171 TRP A CA 1
ATOM 1336 C C . TRP A 1 171 ? 21.328 -40.242 4.168 1.00 43.62 171 TRP A C 1
ATOM 1338 O O . TRP A 1 171 ? 21.694 -39.623 3.168 1.00 43.62 171 TRP A O 1
ATOM 1348 N N . ASP A 1 172 ? 20.817 -41.471 4.129 1.00 41.22 172 ASP A N 1
ATOM 1349 C CA . ASP A 1 172 ? 20.362 -42.097 2.900 1.00 41.22 172 ASP A CA 1
ATOM 1350 C C . ASP A 1 172 ? 19.231 -41.270 2.284 1.00 41.22 172 ASP A C 1
ATOM 1352 O O . ASP A 1 172 ? 18.245 -40.897 2.925 1.00 41.22 172 ASP A O 1
ATOM 1356 N N . SER A 1 173 ? 19.428 -40.972 1.005 1.00 47.94 173 SER A N 1
ATOM 1357 C CA . SER A 1 173 ? 18.394 -40.480 0.113 1.00 47.94 173 SER A CA 1
ATOM 1358 C C . SER A 1 173 ? 17.367 -41.583 -0.083 1.00 47.94 173 SER A C 1
ATOM 1360 O O . SER A 1 173 ? 17.748 -42.676 -0.485 1.00 47.94 173 SER A O 1
ATOM 1362 N N . ASP A 1 174 ? 16.081 -41.284 0.087 1.00 43.62 174 ASP A N 1
ATOM 1363 C CA . ASP A 1 174 ? 15.074 -42.020 -0.663 1.00 43.62 174 ASP A CA 1
ATOM 1364 C C . ASP A 1 174 ? 13.874 -41.162 -1.045 1.00 43.62 174 ASP A C 1
ATOM 1366 O O . ASP A 1 174 ? 13.327 -40.363 -0.286 1.00 43.62 174 ASP A O 1
ATOM 1370 N N . SER A 1 175 ? 13.531 -41.345 -2.311 1.00 44.34 175 SER A N 1
ATOM 1371 C CA . SER A 1 175 ? 12.445 -40.723 -3.043 1.00 44.34 175 SER A CA 1
ATOM 1372 C C . SER A 1 175 ? 11.156 -41.493 -2.782 1.00 44.34 175 SER A C 1
ATOM 1374 O O . SER A 1 175 ? 11.170 -42.718 -2.864 1.00 44.34 175 SER A O 1
ATOM 1376 N N . ALA A 1 176 ? 10.025 -40.809 -2.609 1.00 42.62 176 ALA A N 1
ATOM 1377 C CA . ALA A 1 176 ? 8.723 -41.359 -2.986 1.00 42.62 176 ALA A CA 1
ATOM 1378 C C . ALA A 1 176 ? 7.656 -40.256 -3.082 1.00 42.62 176 ALA A C 1
ATOM 1380 O O . ALA A 1 176 ? 7.262 -39.706 -2.061 1.00 42.62 176 ALA A O 1
ATOM 1381 N N . PHE A 1 177 ? 7.217 -40.033 -4.328 1.00 40.44 177 PHE A N 1
ATOM 1382 C CA . PHE A 1 177 ? 5.913 -39.540 -4.805 1.00 40.44 177 PHE A CA 1
ATOM 1383 C C . PHE A 1 177 ? 5.326 -38.226 -4.273 1.00 40.44 177 PHE A C 1
ATOM 1385 O O . PHE A 1 177 ? 4.870 -38.172 -3.113 1.00 40.44 177 PHE A O 1
#

InterPro domains:
  IPR000182 GNAT domain [PF00583] (13-98)
  IPR000182 GNAT domain [PS51186] (1-126)
  IPR016181 Acyl-CoA N-acyltransferase [SSF55729] (16-126)
  IPR045047 N-acetyltransferase Ard1-like [PTHR23091] (1-155)

Sequence (177 aa):
MNTQHCNILCLPENSLLYCEDEDGKIVGYVLAKMEEGPDDVLHRHIISLAVKHSYWCLGLAQKLMDQASWAMIQNFSVKYVYLHVKKSNRAASHLYSNTLNFQVSEVEPKYYADGEDAYTMKQDLSQMADELRQLSSTLPGSEEACEQENLAGDDSGSDSKDSTDVQDSSWDSDSAF

Secondary structure (DSSP, 8-state):
-----EEEEE-SSEEEEEEE-TTS-EEEEEEEEEEE-TTS-EEEEEEEEEE-GGGTTSSHHHHHHHHHHHHHHHHH--SEEEEEEETT-HHHHHIIIIIS--EEEEEETT-STTS--EEEEEEE-HHHHHHHHHHHHS---------------------------------------

Solvent-accessible surface area (backbone atoms only — not comparable to full-atom values): 11103 Å² total; per-residue (Å²): 138,83,78,68,56,68,57,80,49,76,47,99,61,40,41,41,37,37,33,31,46,91,86,72,45,79,46,31,39,39,36,31,35,69,43,79,42,100,79,75,48,46,30,34,38,51,78,46,76,50,65,44,76,96,57,58,94,68,56,52,71,58,53,53,49,53,54,50,52,50,52,40,34,75,77,63,65,37,47,34,40,35,36,76,41,55,72,84,42,57,68,59,51,46,46,38,43,73,74,64,61,30,41,79,74,46,74,42,78,47,67,40,96,89,55,44,39,25,36,34,29,38,31,78,35,57,67,62,47,53,51,54,52,56,58,63,73,71,62,85,83,82,84,88,84,83,86,81,85,75,84,86,83,88,80,89,87,86,90,86,90,84,86,90,79,90,83,90,76,83,84,77,85,82,88,81,136

Foldseek 3Di:
DDDWDWDWDDDPFKTKIFTADPVRHTFWIWIKGWDQDPVRQTEIETPDTDGHPVCPPVCVSVVRVVVVLVCCCVPPVHFKYKYKDFPPCPVVVCCCCPVVVWDFPDKAALPDPVRTIIGITMDTCVVVSVVVVVVVVPDPDDDDDDDDDDDDDDDDDDDDDDDDDDDDDDPDDDDDD

Radius of gyration: 23.94 Å; Cα contacts (8 Å, |Δi|>4): 238; chains: 1; bounding box: 60×62×55 Å

Organism: Nannospalax galili (NCBI:txid1026970)

pLDDT: mean 74.39, std 22.52, range [25.78, 96.25]